Protein AF-A0A7C6Z0J0-F1 (afdb_monomer)

Nearest PDB structures (foldseek):
  4tqv-assembly2_F  TM=8.667E-01  e=2.737E-06  Sphingomonas sp.
  8hpr-assembly1_B  TM=7.307E-01  e=2.504E-03  Mycolicibacterium smegmatis MC2 155
  3puv-assembly1_G  TM=6.819E-01  e=2.157E-03  Escherichia coli K-12

Solvent-accessible surface area (backbone atoms only — not comparable to full-atom values): 11147 Å² total; per-residue (Å²): 132,84,79,58,97,81,66,73,51,71,66,59,49,53,51,52,50,53,52,51,50,53,52,50,47,66,64,45,49,61,58,51,37,54,56,44,54,57,39,30,29,67,69,55,41,73,74,74,44,92,51,91,68,69,92,48,76,30,62,60,63,54,54,51,55,56,69,44,38,67,63,50,48,53,50,51,51,50,49,53,49,44,51,53,53,32,50,54,51,18,53,51,51,29,50,65,58,14,51,55,52,38,39,87,85,38,88,57,26,66,59,55,50,48,53,37,51,46,56,65,77,51,74,80,50,70,67,55,51,49,46,43,36,47,72,70,70,61,48,60,100,47,73,61,54,78,30,63,86,62,30,68,51,51,69,58,23,54,51,52,16,49,47,52,49,74,74,48,63,68,66,61,56,53,50,39,47,74,74,67,46,49,71,69,55,42,39,66,70,47,53,51,66,74,65,112

Radius of gyration: 25.89 Å; Cα contacts (8 Å, |Δi|>4): 128; chains: 1; bounding box: 60×66×61 Å

Secondary structure (DSSP, 8-state):
-PPPTT---HHHHHHHHHHHHHHHHHHHHHHHHHHHHHTB-HHHHHHH---SS-SSB--HHHHHHHHTHHHHHHHHHHHHHHHHHHHHHHHHHHHHHHHHHH-TT-TTHHHHHHHHHHHHH----HHHHHHIIIIIS---SSGGGGTGGGS--HHHHHHHHHHHHHHS-HHHHHHHHHTT--HHHHIIIIITGGG-

Foldseek 3Di:
DDDPPPDDPPVRVVVVVVVVVVVVCVVVVVVLQVVQVCQADPVCCVPVNGDSDHPHGDNVSVVVCVVVVVVVVVVVVLVCCLCVVLVVLLCVVLLVVLQLLLDPPNPCNVVVLVVLVCCLVDDPDDPVLVCCCCPVVVPPPDSCSSRVSPSDHSVSSVVSNVCLNPQPDPVLVVVCVVVVHDPVRCSVVPSVVSRD

pLDDT: mean 92.41, std 7.31, range [48.88, 97.88]

Mean predicted aligned error: 6.54 Å

Structure (mmCIF, N/CA/C/O backbone):
data_AF-A0A7C6Z0J0-F1
#
_entry.id   AF-A0A7C6Z0J0-F1
#
loop_
_atom_site.group_PDB
_atom_site.id
_atom_site.type_symbol
_atom_site.label_atom_id
_atom_site.label_alt_id
_atom_site.label_comp_id
_atom_site.label_asym_id
_atom_site.label_entity_id
_atom_site.label_seq_id
_atom_site.pdbx_PDB_ins_code
_atom_site.Cartn_x
_atom_site.Cartn_y
_atom_site.Cartn_z
_atom_site.occupancy
_atom_site.B_iso_or_equiv
_atom_site.auth_seq_id
_atom_site.auth_comp_id
_atom_site.auth_asym_id
_atom_site.auth_atom_id
_atom_site.pdbx_PDB_model_num
ATOM 1 N N . MET A 1 1 ? -7.186 43.809 -16.304 1.00 49.47 1 MET A N 1
ATOM 2 C CA . MET A 1 1 ? -7.295 42.479 -15.665 1.00 49.47 1 MET A CA 1
ATOM 3 C C . MET A 1 1 ? -6.328 42.452 -14.496 1.00 49.47 1 MET A C 1
ATOM 5 O O . MET A 1 1 ? -5.129 42.532 -14.721 1.00 49.47 1 MET A O 1
ATOM 9 N N . ALA A 1 2 ? -6.841 42.491 -13.266 1.00 48.88 2 ALA A N 1
ATOM 10 C CA . ALA A 1 2 ? -6.011 42.527 -12.066 1.00 48.88 2 ALA A CA 1
ATOM 11 C C . ALA A 1 2 ? -5.315 41.171 -11.881 1.00 48.88 2 ALA A C 1
ATOM 13 O O . ALA A 1 2 ? -5.987 40.148 -11.771 1.00 48.88 2 ALA A O 1
ATOM 14 N N . LYS A 1 3 ? -3.980 41.187 -11.884 1.00 55.69 3 LYS A N 1
ATOM 15 C CA . LYS A 1 3 ? -3.113 40.031 -11.632 1.00 55.69 3 LYS A CA 1
ATOM 16 C C . LYS A 1 3 ? -3.452 39.472 -10.243 1.00 55.69 3 LYS A C 1
ATOM 18 O O . LYS A 1 3 ? -3.338 40.202 -9.256 1.00 55.69 3 LYS A O 1
ATOM 23 N N . LYS A 1 4 ? -3.947 38.233 -10.148 1.00 64.12 4 LYS A N 1
ATOM 24 C CA . LYS A 1 4 ? -4.324 37.606 -8.866 1.00 64.12 4 LYS A CA 1
ATOM 25 C C . LYS A 1 4 ? -3.077 37.520 -7.974 1.00 64.12 4 LYS A C 1
ATOM 27 O O . LYS A 1 4 ? -1.993 37.206 -8.453 1.00 64.12 4 LY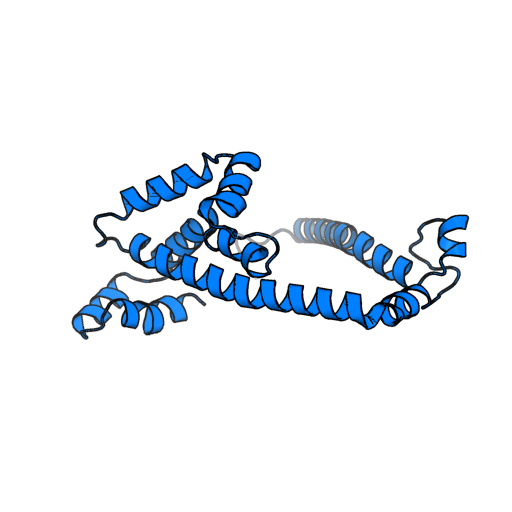S A O 1
ATOM 32 N N . HIS A 1 5 ? -3.231 37.766 -6.673 1.00 59.03 5 HIS A N 1
ATOM 33 C CA . HIS A 1 5 ? -2.135 37.917 -5.695 1.00 59.03 5 HIS A CA 1
ATOM 34 C C . HIS A 1 5 ? -1.151 36.720 -5.610 1.00 59.03 5 HIS A C 1
ATOM 36 O O . HIS A 1 5 ? -0.047 36.885 -5.109 1.00 59.03 5 HIS A O 1
ATOM 42 N N . ASN A 1 6 ? -1.514 35.552 -6.162 1.00 68.12 6 ASN A N 1
ATOM 43 C CA . ASN A 1 6 ? -0.699 34.327 -6.202 1.00 68.12 6 ASN A CA 1
ATOM 44 C C . ASN A 1 6 ? -0.317 33.878 -7.629 1.00 68.12 6 ASN A C 1
ATOM 46 O O . ASN A 1 6 ? -0.020 32.704 -7.852 1.00 68.12 6 ASN A O 1
ATOM 50 N N . GLU A 1 7 ? -0.369 34.762 -8.627 1.00 73.25 7 GLU A N 1
ATOM 51 C CA . GLU A 1 7 ? 0.037 34.406 -9.989 1.00 73.25 7 GLU A CA 1
ATOM 52 C C . GLU A 1 7 ? 1.561 34.298 -10.094 1.00 73.25 7 GLU A C 1
ATOM 54 O O . GLU A 1 7 ? 2.294 35.287 -10.018 1.00 73.25 7 GLU A O 1
ATOM 59 N N . ILE A 1 8 ? 2.032 33.066 -10.296 1.00 75.50 8 ILE A N 1
ATOM 60 C CA . ILE A 1 8 ? 3.422 32.764 -10.630 1.00 75.50 8 ILE A CA 1
ATOM 61 C C . ILE A 1 8 ? 3.788 33.560 -11.889 1.00 75.50 8 ILE A C 1
ATOM 63 O O . ILE A 1 8 ? 3.075 33.510 -12.892 1.00 75.50 8 ILE A O 1
ATOM 67 N N . SER A 1 9 ? 4.899 34.302 -11.843 1.00 88.06 9 SER A N 1
ATOM 68 C CA . SER A 1 9 ? 5.391 35.046 -13.006 1.00 88.06 9 SER A CA 1
ATOM 69 C C . SER A 1 9 ? 5.547 34.114 -14.211 1.00 88.06 9 SER A C 1
ATOM 71 O O . SER A 1 9 ? 6.018 32.987 -14.055 1.00 88.06 9 SER A O 1
ATOM 73 N N . ASN A 1 10 ? 5.203 34.583 -15.416 1.00 85.88 10 ASN A N 1
ATOM 74 C CA . ASN A 1 10 ? 5.302 33.785 -16.645 1.00 85.88 10 ASN A CA 1
ATOM 75 C C . ASN A 1 10 ? 6.694 33.150 -16.803 1.00 85.88 10 ASN A C 1
ATOM 77 O O . ASN A 1 10 ? 6.797 31.985 -17.171 1.00 85.88 10 ASN A O 1
ATOM 81 N N . THR A 1 11 ? 7.756 33.872 -16.434 1.00 87.88 11 THR A N 1
ATOM 82 C CA . THR A 1 11 ? 9.136 33.363 -16.441 1.00 87.88 11 THR A CA 1
ATOM 83 C C . THR A 1 11 ? 9.329 32.191 -15.480 1.00 87.88 11 THR A C 1
ATOM 85 O O . THR A 1 11 ? 9.884 31.163 -15.856 1.00 87.88 11 THR A O 1
ATOM 88 N N . THR A 1 12 ? 8.839 32.313 -14.245 1.00 90.88 12 THR A N 1
ATOM 89 C CA . THR A 1 12 ? 8.916 31.244 -13.241 1.00 90.88 12 THR A CA 1
ATOM 90 C C . THR A 1 12 ? 8.111 30.023 -13.681 1.00 90.88 12 THR A C 1
ATOM 92 O O . THR A 1 12 ? 8.568 28.900 -13.508 1.00 90.88 12 THR A O 1
ATOM 95 N N . ASN A 1 13 ? 6.952 30.228 -14.308 1.00 93.38 13 ASN A N 1
ATOM 96 C CA . ASN A 1 13 ? 6.125 29.143 -14.829 1.00 93.38 13 ASN A CA 1
ATOM 97 C C . ASN A 1 13 ? 6.843 28.381 -15.960 1.00 93.38 13 ASN A C 1
ATOM 99 O O . ASN A 1 13 ? 6.903 27.157 -15.941 1.00 93.38 13 ASN A O 1
ATOM 103 N N . VAL A 1 14 ? 7.488 29.092 -16.894 1.00 94.81 14 VAL A N 1
ATOM 104 C CA . VAL A 1 14 ? 8.315 28.471 -17.947 1.00 94.81 14 VAL A CA 1
ATOM 105 C C . VAL A 1 14 ? 9.462 27.652 -17.349 1.00 94.81 14 VAL A C 1
ATOM 107 O O . VAL A 1 14 ? 9.667 26.513 -17.761 1.00 94.81 14 VAL A O 1
ATOM 110 N N . ILE A 1 15 ? 10.166 28.183 -16.345 1.00 95.75 15 ILE A N 1
ATOM 111 C CA . ILE A 1 15 ? 11.256 27.461 -15.668 1.00 95.75 15 ILE A CA 1
ATOM 112 C C . ILE A 1 15 ? 10.735 26.183 -14.997 1.00 95.75 15 ILE A C 1
ATOM 114 O O . ILE A 1 15 ? 11.316 25.116 -15.187 1.00 95.75 15 ILE A O 1
ATOM 118 N N . LEU A 1 16 ? 9.626 26.266 -14.256 1.00 96.00 16 LEU A N 1
ATOM 119 C CA . LEU A 1 16 ? 9.013 25.102 -13.609 1.00 96.00 16 LEU A CA 1
ATOM 120 C C . LEU A 1 16 ? 8.587 24.042 -14.629 1.00 96.00 16 LEU A C 1
ATOM 122 O O . LEU A 1 16 ? 8.845 22.859 -14.422 1.00 96.00 16 LEU A O 1
ATOM 126 N N . ASN A 1 17 ? 8.007 24.455 -15.758 1.00 96.00 17 ASN A N 1
ATOM 127 C CA . ASN A 1 17 ? 7.623 23.530 -16.821 1.00 96.00 17 ASN A CA 1
ATOM 128 C C . ASN A 1 17 ? 8.838 22.830 -17.439 1.00 96.00 17 ASN A C 1
ATOM 130 O O . ASN A 1 17 ? 8.789 21.621 -17.640 1.00 96.00 17 ASN A O 1
ATOM 134 N N . ILE A 1 18 ? 9.942 23.543 -17.688 1.00 97.44 18 ILE A N 1
ATOM 135 C CA . ILE A 1 18 ? 11.185 22.926 -18.184 1.00 97.44 18 ILE A CA 1
ATOM 136 C C . ILE A 1 18 ? 11.696 21.882 -17.184 1.00 97.44 18 ILE A C 1
ATOM 138 O O . ILE A 1 18 ? 12.007 20.760 -17.579 1.00 97.44 18 ILE A O 1
ATOM 142 N N . ILE A 1 19 ? 11.716 22.212 -15.888 1.00 97.69 19 ILE A N 1
ATOM 143 C CA . ILE A 1 19 ? 12.135 21.280 -14.831 1.00 97.69 19 ILE A CA 1
ATOM 144 C C . ILE A 1 19 ? 11.243 20.031 -14.819 1.00 97.69 19 ILE A C 1
ATOM 146 O O . ILE A 1 19 ? 11.756 18.912 -14.792 1.00 97.69 19 ILE A O 1
ATOM 150 N N . PHE A 1 20 ? 9.919 20.194 -14.887 1.00 97.69 20 PHE A N 1
ATOM 151 C CA . PHE A 1 20 ? 8.988 19.065 -14.911 1.00 97.69 20 PHE A CA 1
ATOM 152 C C . PHE A 1 20 ? 9.097 18.223 -16.182 1.00 97.69 20 PHE A C 1
ATOM 154 O O . PHE A 1 20 ? 8.986 17.000 -16.102 1.00 97.69 20 PHE A O 1
ATOM 161 N N . ILE A 1 21 ? 9.371 18.834 -17.336 1.00 97.81 21 ILE A N 1
ATOM 162 C CA . ILE A 1 21 ? 9.635 18.109 -18.584 1.00 97.81 21 ILE A CA 1
ATOM 163 C C . ILE A 1 21 ? 10.906 17.268 -18.442 1.00 97.81 21 ILE A C 1
ATOM 165 O O . ILE A 1 21 ? 10.872 16.069 -18.712 1.00 97.81 21 ILE A O 1
ATOM 169 N N . CYS A 1 22 ? 12.007 17.851 -17.958 1.00 97.88 22 CYS A N 1
ATOM 170 C CA . CYS A 1 22 ? 13.251 17.115 -17.727 1.00 97.88 22 CYS A CA 1
ATOM 171 C C . CYS A 1 22 ? 13.056 15.955 -16.739 1.00 97.88 22 CYS A C 1
ATOM 173 O O . CYS A 1 22 ? 13.529 14.849 -16.994 1.00 97.88 22 CYS A O 1
ATOM 175 N N . TYR A 1 23 ? 12.320 16.181 -15.648 1.00 97.62 23 TYR A N 1
ATOM 176 C CA . TYR A 1 23 ? 12.002 15.140 -14.667 1.00 97.62 23 TYR A CA 1
ATOM 177 C C . TYR A 1 23 ? 11.157 14.014 -15.277 1.00 97.62 23 TYR A C 1
ATOM 179 O O . TYR A 1 23 ? 11.458 12.837 -15.101 1.00 97.62 23 TYR A O 1
ATOM 187 N N . THR A 1 24 ? 10.146 14.372 -16.069 1.00 97.69 24 THR A N 1
ATOM 188 C CA . THR A 1 24 ? 9.295 13.407 -16.776 1.00 97.69 24 THR A CA 1
ATOM 189 C C . THR A 1 24 ? 10.116 12.545 -17.732 1.00 97.69 24 THR A C 1
ATOM 191 O O . THR A 1 24 ? 9.974 11.323 -17.732 1.00 97.69 24 THR A O 1
ATOM 194 N N . ILE A 1 25 ? 11.023 13.154 -18.502 1.00 97.44 25 ILE A N 1
ATOM 195 C CA . ILE A 1 25 ? 11.931 12.426 -19.398 1.00 97.44 25 ILE A CA 1
ATOM 196 C C . ILE A 1 25 ? 12.828 11.477 -18.596 1.00 97.44 25 ILE A C 1
ATOM 198 O O . ILE A 1 25 ? 12.953 10.315 -18.971 1.00 97.44 25 ILE A O 1
ATOM 202 N N . ALA A 1 26 ? 13.396 11.926 -17.473 1.00 97.00 26 ALA A N 1
ATOM 203 C CA . ALA A 1 26 ? 14.241 11.088 -16.623 1.00 97.00 26 ALA A CA 1
ATOM 204 C C . ALA A 1 26 ? 13.497 9.861 -16.059 1.00 97.00 26 ALA A C 1
ATOM 206 O O . ALA A 1 26 ? 14.093 8.793 -15.931 1.00 97.00 26 ALA A O 1
ATOM 207 N N . CYS A 1 27 ? 12.197 9.982 -15.768 1.00 96.44 27 CYS A N 1
ATOM 208 C CA . CYS A 1 27 ? 11.365 8.863 -15.318 1.00 96.44 27 CYS A CA 1
ATOM 209 C C . CYS A 1 27 ? 10.945 7.921 -16.458 1.00 96.44 27 CYS A C 1
ATOM 211 O O . CYS A 1 27 ? 10.924 6.705 -16.273 1.00 96.44 27 CYS A O 1
ATOM 213 N N . ILE A 1 28 ? 10.596 8.458 -17.632 1.00 97.25 28 ILE A N 1
ATOM 214 C CA . ILE A 1 28 ? 10.075 7.665 -18.758 1.00 97.25 28 ILE A CA 1
ATOM 215 C C . ILE A 1 28 ? 11.198 6.974 -19.537 1.00 97.25 28 ILE A C 1
ATOM 217 O O . ILE A 1 28 ? 11.018 5.842 -19.984 1.00 97.25 28 ILE A O 1
ATOM 221 N N . ALA A 1 29 ? 12.361 7.613 -19.683 1.00 96.25 29 ALA A N 1
ATOM 222 C CA . ALA A 1 29 ? 13.492 7.082 -20.441 1.00 96.25 29 ALA A CA 1
ATOM 223 C C . ALA A 1 29 ? 13.884 5.637 -20.056 1.00 96.25 29 ALA A C 1
ATOM 225 O O . ALA A 1 29 ? 13.951 4.805 -20.959 1.00 96.25 29 ALA A O 1
ATOM 226 N N . PRO A 1 30 ? 14.085 5.265 -18.773 1.00 95.75 30 PRO A N 1
ATOM 227 C CA . PRO A 1 30 ? 14.433 3.885 -18.424 1.00 95.75 30 PRO A CA 1
ATOM 228 C C . PRO A 1 30 ? 13.316 2.877 -18.741 1.00 95.75 30 PRO A C 1
ATOM 230 O O . PRO A 1 30 ? 13.612 1.757 -19.150 1.00 95.75 30 PRO A O 1
ATOM 233 N N . LEU A 1 31 ? 12.040 3.262 -18.610 1.00 96.31 31 LEU A N 1
ATOM 234 C CA . LEU A 1 31 ? 10.907 2.395 -18.964 1.00 96.31 31 LEU A CA 1
ATOM 235 C C . LEU A 1 31 ? 10.853 2.140 -20.471 1.00 96.31 31 LEU A C 1
ATOM 237 O O . LEU A 1 31 ? 10.654 1.009 -20.914 1.00 96.31 31 LEU A O 1
ATOM 241 N N . LEU A 1 32 ? 11.073 3.194 -21.256 1.00 96.06 32 LEU A N 1
ATOM 242 C CA . LEU A 1 32 ? 11.134 3.109 -22.707 1.00 96.06 32 LEU A CA 1
ATOM 243 C C . LEU A 1 32 ? 12.333 2.265 -23.155 1.00 96.06 32 LEU A C 1
ATOM 245 O O . LEU A 1 32 ? 12.187 1.434 -24.046 1.00 96.06 32 LEU A O 1
ATOM 249 N N . LEU A 1 33 ? 13.488 2.400 -22.497 1.00 95.38 33 LEU A N 1
ATOM 250 C CA . LEU A 1 33 ? 14.662 1.576 -22.779 1.00 95.38 33 LEU A CA 1
ATOM 251 C C . LEU A 1 33 ? 14.389 0.086 -22.522 1.00 95.38 33 LEU A C 1
ATOM 253 O O . LEU A 1 33 ? 14.688 -0.738 -23.378 1.00 95.38 33 LEU A O 1
ATOM 257 N N . VAL A 1 34 ? 13.769 -0.268 -21.390 1.00 95.00 34 VAL A N 1
ATOM 258 C CA . VAL A 1 34 ? 13.396 -1.664 -21.079 1.00 95.00 34 VAL A CA 1
ATOM 259 C C . VAL A 1 34 ? 12.439 -2.224 -22.132 1.00 95.00 34 VAL A C 1
ATOM 261 O O . VAL A 1 34 ? 12.601 -3.362 -22.577 1.00 95.00 34 VAL A O 1
ATOM 264 N N . PHE A 1 35 ? 11.470 -1.421 -22.576 1.00 95.06 35 PHE A N 1
ATOM 265 C CA . PHE A 1 35 ? 10.569 -1.812 -23.655 1.00 95.06 35 PHE A CA 1
ATOM 266 C C . PHE A 1 35 ? 11.328 -2.078 -24.962 1.00 95.06 35 PHE A C 1
ATOM 268 O O . PHE A 1 35 ? 11.112 -3.112 -25.591 1.00 95.06 35 PHE A O 1
ATOM 275 N N . ILE A 1 36 ? 12.260 -1.206 -25.349 1.00 94.69 36 ILE A N 1
ATOM 276 C CA . ILE A 1 36 ? 13.059 -1.382 -26.569 1.00 94.69 36 ILE A CA 1
ATOM 277 C C . ILE A 1 36 ? 13.953 -2.618 -26.479 1.00 94.69 36 ILE A C 1
ATOM 279 O O . ILE A 1 36 ? 13.986 -3.418 -27.413 1.00 94.69 36 ILE A O 1
ATOM 283 N N . ILE A 1 37 ? 14.606 -2.838 -25.337 1.00 93.81 37 ILE A N 1
ATOM 284 C CA . ILE A 1 37 ? 15.404 -4.044 -25.084 1.00 93.81 37 ILE A CA 1
ATOM 285 C C . ILE A 1 37 ? 14.550 -5.304 -25.281 1.00 93.81 37 ILE A C 1
ATOM 287 O O . ILE A 1 37 ? 15.000 -6.249 -25.919 1.00 93.81 37 ILE A O 1
ATOM 291 N N . SER A 1 38 ? 13.293 -5.302 -24.820 1.00 93.81 38 SER A N 1
ATOM 292 C CA . SER A 1 38 ? 12.400 -6.464 -24.949 1.00 93.81 38 SER A CA 1
ATOM 293 C C . SER A 1 38 ? 12.071 -6.860 -26.399 1.00 93.81 38 SER A C 1
ATOM 295 O O . SER A 1 38 ? 11.715 -8.012 -26.642 1.00 93.81 38 SER A O 1
ATOM 297 N N . ILE A 1 39 ? 12.180 -5.924 -27.353 1.00 94.56 39 ILE A N 1
ATOM 298 C CA . ILE A 1 39 ? 11.905 -6.136 -28.786 1.00 94.56 39 ILE A CA 1
ATOM 299 C C . ILE A 1 39 ? 13.178 -6.162 -29.644 1.00 94.56 39 ILE A C 1
ATOM 301 O O . ILE A 1 39 ? 13.077 -6.187 -30.871 1.00 94.56 39 ILE A O 1
ATOM 305 N N . THR A 1 40 ? 14.364 -6.107 -29.035 1.00 94.25 40 THR A N 1
ATOM 306 C CA . THR A 1 40 ? 15.656 -6.105 -29.739 1.00 94.25 40 THR A CA 1
ATOM 307 C C . THR A 1 40 ? 16.220 -7.525 -29.817 1.00 94.25 40 THR A C 1
ATOM 309 O O . THR A 1 40 ? 15.994 -8.350 -28.934 1.00 94.25 40 THR A O 1
ATOM 312 N N . ASP A 1 41 ? 16.935 -7.842 -30.896 1.00 93.75 41 ASP A N 1
ATOM 313 C CA . ASP A 1 41 ? 17.599 -9.135 -31.072 1.00 93.75 41 ASP A CA 1
ATOM 314 C C . ASP A 1 41 ? 18.731 -9.339 -30.044 1.00 93.75 41 ASP A C 1
ATOM 316 O O . ASP A 1 41 ? 19.603 -8.485 -29.878 1.00 93.75 41 ASP A O 1
ATOM 320 N N . GLU A 1 42 ? 18.727 -10.485 -29.357 1.00 91.31 42 GLU A N 1
ATOM 321 C CA . GLU A 1 42 ? 19.659 -10.794 -28.263 1.00 91.31 42 GLU A CA 1
ATOM 322 C C . GLU A 1 42 ? 21.133 -10.717 -28.690 1.00 91.31 42 GLU A C 1
ATOM 324 O O . GLU A 1 42 ? 21.968 -10.213 -27.941 1.00 91.31 42 GLU A O 1
ATOM 329 N N . GLN A 1 43 ? 21.468 -11.148 -29.911 1.00 91.50 43 GLN A N 1
ATOM 330 C CA . GLN A 1 43 ? 22.853 -11.095 -30.383 1.00 91.50 43 GLN A CA 1
ATOM 331 C C . GLN A 1 43 ? 23.309 -9.649 -30.589 1.00 91.50 43 GLN A C 1
ATOM 333 O O . GLN A 1 43 ? 24.440 -9.312 -30.243 1.00 91.50 43 GLN A O 1
ATOM 338 N N . THR A 1 44 ? 22.420 -8.782 -31.087 1.00 89.62 44 THR A N 1
ATOM 339 C CA . THR A 1 44 ? 22.719 -7.347 -31.230 1.00 89.62 44 THR A CA 1
ATOM 340 C C . THR A 1 44 ? 22.873 -6.651 -29.880 1.00 89.62 44 THR A C 1
ATOM 342 O O . THR A 1 44 ? 23.779 -5.841 -29.714 1.00 89.62 44 THR A O 1
ATOM 345 N N . LEU A 1 45 ? 22.072 -7.035 -28.882 1.00 91.25 45 LEU A N 1
ATOM 346 C CA . LEU A 1 45 ? 22.191 -6.556 -27.501 1.00 91.25 45 LEU A CA 1
ATOM 347 C C . LEU A 1 45 ? 23.542 -6.917 -26.871 1.00 91.25 45 LEU A C 1
ATOM 349 O O . LEU A 1 45 ? 24.154 -6.079 -26.212 1.00 91.25 45 LEU A O 1
ATOM 353 N N . ILE A 1 46 ? 24.019 -8.147 -27.081 1.00 91.88 46 ILE A N 1
ATOM 354 C CA . ILE A 1 46 ? 25.304 -8.615 -26.539 1.00 91.88 46 ILE A CA 1
ATOM 355 C C . ILE A 1 46 ? 26.486 -7.910 -27.214 1.00 91.88 46 ILE A C 1
ATOM 357 O O . ILE A 1 46 ? 27.470 -7.595 -26.548 1.00 91.88 46 ILE A O 1
ATOM 361 N N . GLN A 1 47 ? 26.408 -7.675 -28.526 1.00 92.44 47 GLN A N 1
ATOM 362 C CA . GLN A 1 47 ? 27.510 -7.095 -29.301 1.00 92.44 47 GLN A CA 1
ATOM 363 C C . GLN A 1 47 ? 27.599 -5.571 -29.160 1.00 92.44 47 GLN A C 1
ATOM 365 O O . GLN A 1 47 ? 28.690 -5.043 -28.951 1.00 92.44 47 GLN A O 1
ATOM 370 N N . ASN A 1 48 ? 26.463 -4.875 -29.254 1.00 89.62 48 ASN A N 1
ATOM 371 C CA . ASN A 1 48 ? 26.411 -3.414 -29.384 1.00 89.62 48 ASN A CA 1
ATOM 372 C C . ASN A 1 48 ? 25.900 -2.717 -28.110 1.00 89.62 48 ASN A C 1
ATOM 374 O O . ASN A 1 48 ? 25.992 -1.496 -27.988 1.00 89.62 48 ASN A O 1
ATOM 378 N N . GLY A 1 49 ? 25.409 -3.484 -27.131 1.00 89.06 49 GLY A N 1
ATOM 379 C CA . GLY A 1 49 ? 24.897 -2.972 -25.863 1.00 89.06 49 GLY A CA 1
ATOM 380 C C . GLY A 1 49 ? 23.463 -2.437 -25.940 1.00 89.06 49 GLY A C 1
ATOM 381 O O . GLY A 1 49 ? 22.731 -2.642 -26.909 1.00 89.06 49 GLY A O 1
ATOM 382 N N . TYR A 1 50 ? 23.035 -1.760 -24.870 1.00 90.38 50 TYR A N 1
ATOM 383 C CA . TYR A 1 50 ? 21.695 -1.178 -24.772 1.00 90.38 50 TYR A CA 1
ATOM 384 C C . TYR A 1 50 ? 21.618 0.164 -25.498 1.00 90.38 50 TYR A C 1
ATOM 386 O O . TYR A 1 50 ? 22.406 1.071 -25.235 1.00 90.38 50 TYR A O 1
ATOM 394 N N . SER A 1 51 ? 20.613 0.315 -26.357 1.00 90.56 51 SER A N 1
ATOM 395 C CA . SER A 1 51 ? 20.362 1.539 -27.115 1.00 90.56 51 SER A CA 1
ATOM 396 C C . SER A 1 51 ? 18.871 1.867 -27.139 1.00 90.56 51 SER A C 1
ATOM 398 O O . SER A 1 51 ? 18.020 0.980 -27.087 1.00 90.56 51 SER A O 1
ATOM 400 N N . PHE A 1 52 ? 18.557 3.158 -27.254 1.00 91.12 52 PHE A N 1
ATOM 401 C CA . PHE A 1 52 ? 17.198 3.648 -27.506 1.00 91.12 52 PHE A CA 1
ATOM 402 C C . PHE A 1 52 ? 16.736 3.425 -28.948 1.00 91.12 52 PHE A C 1
ATOM 404 O O . PHE A 1 52 ? 15.567 3.630 -29.249 1.00 91.12 52 PHE A O 1
ATOM 411 N N . PHE A 1 53 ? 17.632 3.032 -29.848 1.00 90.62 53 PHE A N 1
ATOM 412 C CA . PHE A 1 53 ? 17.295 2.742 -31.235 1.00 90.62 53 PHE A CA 1
ATOM 413 C C . PHE A 1 53 ? 17.746 1.314 -31.546 1.00 90.62 53 PHE A C 1
ATOM 415 O O . PHE A 1 53 ? 18.953 1.068 -31.593 1.00 90.62 53 PHE A O 1
ATOM 422 N N . PRO A 1 54 ? 16.807 0.363 -31.705 1.00 85.25 54 PRO A N 1
ATOM 423 C CA . PRO A 1 54 ? 17.153 -1.026 -31.955 1.00 85.25 54 PRO A CA 1
ATOM 424 C C . PRO A 1 54 ? 17.670 -1.185 -33.387 1.00 85.25 54 PRO A C 1
ATOM 426 O O . PRO A 1 54 ? 16.977 -0.838 -34.341 1.00 85.25 54 PRO A O 1
ATOM 429 N N . GLU A 1 55 ? 18.870 -1.740 -33.549 1.00 87.19 55 GLU A N 1
ATOM 430 C CA . GLU A 1 55 ? 19.438 -2.024 -34.875 1.00 87.19 55 GLU A CA 1
ATOM 431 C C . GLU A 1 55 ? 18.705 -3.172 -35.576 1.00 87.19 55 GLU A C 1
ATOM 433 O O . GLU A 1 55 ? 18.468 -3.136 -36.783 1.00 87.19 55 GLU A O 1
ATOM 438 N N . LYS A 1 56 ? 18.312 -4.189 -34.802 1.00 91.25 56 LYS A N 1
ATOM 439 C CA . LYS A 1 56 ? 17.542 -5.335 -35.278 1.00 91.25 56 LYS A CA 1
ATOM 440 C C . LYS A 1 56 ? 16.455 -5.682 -34.275 1.00 91.25 56 LYS A C 1
ATOM 442 O O . LYS A 1 56 ? 16.728 -5.928 -33.101 1.00 91.25 56 LYS A O 1
ATOM 447 N N . THR A 1 57 ? 15.217 -5.733 -34.751 1.00 92.50 57 THR A N 1
ATOM 448 C CA . THR A 1 57 ? 14.066 -6.103 -33.927 1.00 92.50 57 THR A CA 1
ATOM 449 C C . THR A 1 57 ? 13.835 -7.614 -33.952 1.00 92.50 57 THR A C 1
ATOM 451 O O . THR A 1 57 ? 14.033 -8.282 -34.969 1.00 92.50 57 THR A O 1
ATOM 454 N N . SER A 1 58 ? 13.425 -8.174 -32.816 1.00 93.00 58 SER A N 1
ATOM 455 C CA . SER A 1 58 ? 13.105 -9.589 -32.656 1.00 93.00 58 SER A CA 1
ATOM 456 C C . SER A 1 58 ? 12.041 -9.787 -31.580 1.00 93.00 58 SER A C 1
ATOM 458 O O . SER A 1 58 ? 12.098 -9.199 -30.507 1.00 93.00 58 SER A O 1
ATOM 460 N N . LEU A 1 59 ? 11.078 -10.670 -31.852 1.00 93.44 59 LEU A N 1
ATOM 461 C CA . LEU A 1 59 ? 10.065 -11.105 -30.879 1.00 93.44 59 LEU A CA 1
ATOM 462 C C . LEU A 1 59 ? 10.415 -12.460 -30.242 1.00 93.44 59 LEU A C 1
ATOM 464 O O . LEU A 1 59 ? 9.546 -13.121 -29.670 1.00 93.44 59 LEU A O 1
ATOM 468 N N . ALA A 1 60 ? 11.669 -12.906 -30.362 1.00 91.75 60 ALA A N 1
ATOM 469 C CA . ALA A 1 60 ? 12.120 -14.190 -29.829 1.00 91.75 60 ALA A CA 1
ATOM 470 C C . ALA A 1 60 ? 11.918 -14.291 -28.308 1.00 91.75 60 ALA A C 1
ATOM 472 O O . ALA A 1 60 ? 11.391 -15.299 -27.845 1.00 91.75 60 ALA A O 1
ATOM 473 N N . ALA A 1 61 ? 12.224 -13.226 -27.557 1.00 89.88 61 ALA A N 1
ATOM 474 C CA . ALA A 1 61 ? 12.021 -13.171 -26.108 1.00 89.88 61 ALA A CA 1
ATOM 475 C C . ALA A 1 61 ? 10.550 -13.399 -25.713 1.00 89.88 61 ALA A C 1
ATOM 477 O O . ALA A 1 61 ? 10.256 -14.179 -24.810 1.00 89.88 61 ALA A O 1
ATOM 478 N N . TYR A 1 62 ? 9.610 -12.791 -26.444 1.00 91.75 62 TYR A N 1
ATOM 479 C CA . TYR A 1 62 ? 8.179 -13.005 -26.229 1.00 91.75 62 TYR A CA 1
ATOM 480 C C . TYR A 1 62 ? 7.758 -14.432 -26.578 1.00 91.75 62 TYR A C 1
ATOM 482 O O . TYR A 1 62 ? 7.056 -15.068 -25.798 1.00 91.75 62 TYR A O 1
ATOM 490 N N . ARG A 1 63 ? 8.204 -14.973 -27.722 1.00 91.56 63 ARG A N 1
ATOM 491 C CA . ARG A 1 63 ? 7.912 -16.368 -28.101 1.00 91.56 63 ARG A CA 1
ATOM 492 C C . ARG A 1 63 ? 8.429 -17.355 -27.057 1.00 91.56 63 ARG A C 1
ATOM 494 O O . ARG A 1 63 ? 7.707 -18.286 -26.725 1.00 91.56 63 ARG A O 1
ATOM 501 N N . PHE A 1 64 ? 9.623 -17.118 -26.518 1.00 89.31 64 PHE A N 1
ATOM 502 C CA . PHE A 1 64 ? 10.209 -17.910 -25.439 1.00 89.31 64 PHE A CA 1
ATOM 503 C C . PHE A 1 64 ? 9.398 -17.803 -24.136 1.00 89.31 64 PHE A C 1
ATOM 505 O O . PHE A 1 64 ? 9.040 -18.812 -23.529 1.00 89.31 64 PHE A O 1
ATOM 512 N N . ALA A 1 65 ? 9.007 -16.589 -23.738 1.00 88.69 65 ALA A N 1
ATOM 513 C CA . ALA A 1 65 ? 8.151 -16.387 -22.569 1.00 88.69 65 ALA A CA 1
ATOM 514 C C . ALA A 1 65 ? 6.788 -17.091 -22.718 1.00 88.69 65 ALA A C 1
ATOM 516 O O . ALA A 1 65 ? 6.274 -17.676 -21.764 1.00 88.69 65 ALA A O 1
ATOM 517 N N . PHE A 1 66 ? 6.212 -17.083 -23.925 1.00 88.50 66 PHE A N 1
ATOM 518 C CA . PHE A 1 66 ? 4.968 -17.790 -24.222 1.00 88.50 66 PHE A CA 1
ATOM 519 C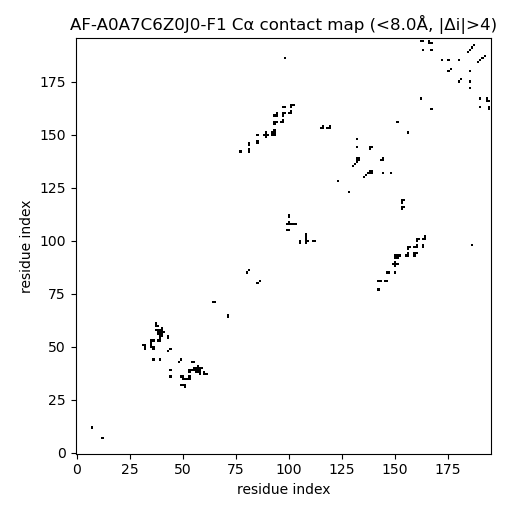 C . PHE A 1 66 ? 5.151 -19.301 -24.427 1.00 88.50 66 PHE A C 1
ATOM 521 O O . PHE A 1 66 ? 4.181 -20.030 -24.233 1.00 88.50 66 PHE A O 1
ATOM 528 N N . SER A 1 67 ? 6.338 -19.816 -24.768 1.00 89.25 67 SER A N 1
ATOM 529 C CA . SER A 1 67 ? 6.571 -21.270 -24.772 1.00 89.25 67 SER A CA 1
ATOM 530 C C . SER A 1 67 ? 6.571 -21.842 -23.354 1.00 89.25 67 SER A C 1
ATOM 532 O O . SER A 1 67 ? 5.991 -22.902 -23.129 1.00 89.25 67 SER A O 1
ATOM 534 N N . GLU A 1 68 ? 7.056 -21.079 -22.371 1.00 84.12 68 GLU A N 1
ATOM 535 C CA . GLU A 1 68 ? 6.951 -21.379 -20.932 1.00 84.12 68 GLU A CA 1
ATOM 536 C C . GLU A 1 68 ? 5.555 -21.049 -20.352 1.00 84.12 68 GLU A C 1
ATOM 538 O O . GLU A 1 68 ? 5.400 -20.688 -19.179 1.00 84.12 68 GLU A O 1
ATOM 543 N N . SER A 1 69 ? 4.498 -21.164 -21.175 1.00 79.69 69 SER A N 1
ATOM 544 C CA . SER A 1 69 ? 3.167 -20.631 -20.850 1.00 79.69 69 SER A CA 1
ATOM 545 C C . SER A 1 69 ? 2.600 -21.142 -19.530 1.00 79.69 69 SER A C 1
ATOM 547 O O . SER A 1 69 ? 1.862 -20.409 -18.885 1.00 79.69 69 SER A O 1
ATOM 549 N N . ASN A 1 70 ? 2.917 -22.368 -19.107 1.00 88.62 70 ASN A N 1
ATOM 550 C CA . ASN A 1 70 ? 2.378 -22.925 -17.867 1.00 88.62 70 ASN A CA 1
ATOM 551 C C . ASN A 1 70 ? 2.961 -22.239 -16.627 1.00 88.62 70 ASN A C 1
ATOM 553 O O . ASN A 1 70 ? 2.200 -21.858 -15.739 1.00 88.62 70 ASN A O 1
ATOM 557 N N . VAL A 1 71 ? 4.278 -22.022 -16.586 1.00 89.88 71 VAL A N 1
ATOM 558 C CA . VAL A 1 71 ? 4.934 -21.316 -15.474 1.00 89.88 71 VAL A CA 1
ATOM 559 C C . VAL A 1 71 ? 4.440 -19.874 -15.419 1.00 89.88 71 VAL A C 1
ATOM 561 O O . VAL A 1 71 ? 4.037 -19.398 -14.357 1.00 89.88 71 VAL A O 1
ATOM 564 N N . LEU A 1 72 ? 4.382 -19.207 -16.576 1.00 90.75 72 LEU A N 1
ATOM 565 C CA . LEU A 1 72 ? 3.932 -17.822 -16.677 1.00 90.75 72 LEU A CA 1
ATOM 566 C C . LEU A 1 72 ? 2.462 -17.663 -16.258 1.00 90.75 72 LEU A C 1
ATOM 568 O O . LEU A 1 72 ? 2.134 -16.773 -15.475 1.00 90.75 72 LEU A O 1
ATOM 572 N N . LYS A 1 73 ? 1.575 -18.556 -16.717 1.00 91.50 73 LYS A N 1
ATOM 573 C CA . LYS A 1 73 ? 0.154 -18.564 -16.332 1.00 91.50 73 LYS A CA 1
ATOM 574 C C . LYS A 1 73 ? -0.017 -18.740 -14.827 1.00 91.50 73 LYS A C 1
ATOM 576 O O . LYS A 1 73 ? -0.748 -17.968 -14.216 1.00 91.50 73 LYS A O 1
ATO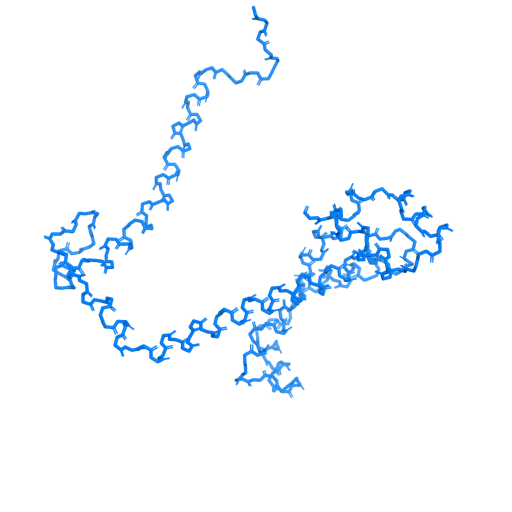M 581 N N . VAL A 1 74 ? 0.650 -19.727 -14.224 1.00 93.69 74 VAL A N 1
ATOM 582 C CA . VAL A 1 74 ? 0.546 -19.979 -12.777 1.00 93.69 74 VAL A CA 1
ATOM 583 C C . VAL A 1 74 ? 1.088 -18.793 -11.980 1.00 93.69 74 VAL A C 1
ATOM 585 O O . VAL A 1 74 ? 0.444 -18.364 -11.025 1.00 93.69 74 VAL A O 1
ATOM 588 N N . ALA A 1 75 ? 2.220 -18.217 -12.392 1.00 93.31 75 ALA A N 1
ATOM 589 C CA . ALA A 1 75 ? 2.786 -17.038 -11.747 1.00 93.31 75 ALA A CA 1
ATOM 590 C C . ALA A 1 75 ? 1.815 -15.846 -11.785 1.00 93.31 75 ALA A C 1
ATOM 592 O O . ALA A 1 75 ? 1.505 -15.291 -10.734 1.00 93.31 75 ALA A O 1
ATOM 593 N N . TYR A 1 76 ? 1.263 -15.507 -12.956 1.00 95.06 76 TYR A N 1
ATOM 594 C CA . TYR A 1 76 ? 0.300 -14.408 -13.076 1.00 95.06 76 TYR A CA 1
ATOM 595 C C . TYR A 1 76 ? -0.995 -14.661 -12.308 1.00 95.06 76 TYR A C 1
ATOM 597 O O . TYR A 1 76 ? -1.487 -13.747 -11.650 1.00 95.06 76 TYR A O 1
ATOM 605 N N . LEU A 1 77 ? -1.543 -15.880 -12.349 1.00 95.69 77 LEU A N 1
ATOM 606 C CA . LEU A 1 77 ? -2.738 -16.224 -11.575 1.00 95.69 77 LEU A CA 1
ATOM 607 C C . LEU A 1 77 ? -2.488 -16.068 -10.073 1.00 95.69 77 LEU A C 1
ATOM 609 O O . LEU A 1 77 ? -3.316 -15.481 -9.378 1.00 95.69 77 LEU A O 1
ATOM 613 N N . ASN A 1 78 ? -1.330 -16.517 -9.586 1.00 96.62 78 ASN A N 1
ATOM 614 C CA . ASN A 1 78 ? -0.936 -16.340 -8.192 1.00 96.62 78 ASN A CA 1
ATOM 615 C C . ASN A 1 78 ? -0.782 -14.856 -7.837 1.00 96.62 78 ASN A C 1
ATOM 617 O O . ASN A 1 78 ? -1.301 -14.431 -6.809 1.00 96.62 78 ASN A O 1
ATOM 621 N N . THR A 1 79 ? -0.126 -14.052 -8.682 1.00 96.69 79 THR A N 1
ATOM 622 C CA . THR A 1 79 ? 0.014 -12.604 -8.465 1.00 96.69 79 THR A CA 1
ATOM 623 C C . THR A 1 79 ? -1.347 -11.919 -8.416 1.00 96.69 79 THR A C 1
ATOM 625 O O . THR A 1 79 ? -1.629 -11.216 -7.453 1.00 96.69 79 THR A O 1
ATOM 628 N N . ILE A 1 80 ? -2.221 -12.164 -9.395 1.00 97.38 80 ILE A N 1
ATOM 629 C CA . ILE A 1 80 ? -3.565 -11.573 -9.443 1.00 97.38 80 ILE A CA 1
ATOM 630 C C . ILE A 1 80 ? -4.367 -11.971 -8.203 1.00 97.38 80 ILE A C 1
ATOM 632 O O . ILE A 1 80 ? -4.983 -11.112 -7.577 1.00 97.38 80 ILE A O 1
ATOM 636 N N . PHE A 1 81 ? -4.333 -13.248 -7.817 1.00 97.25 81 PHE A N 1
ATOM 637 C CA . PHE A 1 81 ? -5.027 -13.738 -6.630 1.00 97.25 81 PHE A CA 1
ATOM 638 C C . PHE A 1 81 ? -4.528 -13.050 -5.354 1.00 97.25 81 PHE A C 1
ATOM 640 O O . PHE A 1 81 ? -5.327 -12.514 -4.587 1.00 97.25 81 PHE A O 1
ATOM 647 N N . VAL A 1 82 ? -3.209 -13.028 -5.141 1.00 97.19 82 VAL A N 1
ATOM 648 C CA . VAL A 1 82 ? -2.584 -12.435 -3.952 1.00 97.19 82 VAL A CA 1
ATOM 649 C C . VAL A 1 82 ? -2.832 -10.933 -3.896 1.00 97.19 82 VAL A C 1
ATOM 651 O O . VAL A 1 82 ? -3.173 -10.424 -2.833 1.00 97.19 82 VAL A O 1
ATOM 654 N N . THR A 1 83 ? -2.712 -10.219 -5.017 1.00 97.06 83 THR A N 1
ATOM 655 C CA . THR A 1 83 ? -2.971 -8.778 -5.067 1.00 97.06 83 THR A CA 1
ATOM 656 C C . THR A 1 83 ? -4.447 -8.479 -4.837 1.00 97.06 83 THR A C 1
ATOM 658 O O . THR A 1 83 ? -4.765 -7.666 -3.981 1.00 97.06 83 THR A O 1
ATOM 661 N N . LEU A 1 84 ? -5.369 -9.152 -5.527 1.00 97.50 84 LEU A N 1
ATOM 662 C CA . LEU A 1 84 ? -6.796 -8.860 -5.399 1.00 97.50 84 LEU A CA 1
ATOM 663 C C . LEU A 1 84 ? -7.312 -9.178 -3.990 1.00 97.50 84 LEU A C 1
ATOM 665 O O . LEU A 1 84 ? -7.862 -8.308 -3.316 1.00 97.50 84 LEU A O 1
ATOM 669 N N . ILE A 1 85 ? -7.109 -10.415 -3.529 1.00 97.81 85 ILE A N 1
ATOM 670 C CA . ILE A 1 85 ? -7.595 -10.861 -2.218 1.00 97.81 85 ILE A CA 1
ATOM 671 C C . ILE A 1 85 ? -6.825 -10.169 -1.097 1.00 97.81 85 ILE A C 1
ATOM 673 O O . ILE A 1 85 ? -7.434 -9.686 -0.142 1.00 97.81 85 ILE A O 1
ATOM 677 N N . GLY A 1 86 ? -5.502 -10.068 -1.226 1.00 96.94 86 GLY A N 1
ATOM 678 C CA . GLY A 1 86 ? -4.655 -9.399 -0.249 1.00 96.94 86 GLY A CA 1
ATOM 679 C C . GLY A 1 86 ? -5.034 -7.934 -0.082 1.00 96.94 86 GLY A C 1
ATOM 680 O O . GLY A 1 86 ? -5.241 -7.499 1.048 1.00 96.94 86 GLY A O 1
ATOM 681 N N . THR A 1 87 ? -5.206 -7.179 -1.172 1.00 96.62 87 THR A N 1
ATOM 682 C CA . THR A 1 87 ? -5.598 -5.765 -1.100 1.00 96.62 87 THR A CA 1
ATOM 683 C C . THR A 1 87 ? -6.991 -5.596 -0.505 1.00 96.62 87 THR A C 1
ATOM 685 O O . THR A 1 87 ? -7.148 -4.787 0.406 1.00 96.62 87 THR A O 1
ATOM 688 N N . VAL A 1 88 ? -7.990 -6.369 -0.951 1.00 96.75 88 VAL A N 1
ATOM 689 C CA . VAL A 1 88 ? -9.359 -6.272 -0.414 1.00 96.75 88 VAL A CA 1
ATOM 690 C C . VAL A 1 88 ? -9.381 -6.548 1.089 1.00 96.75 88 VAL A C 1
ATOM 692 O O . VAL A 1 88 ? -9.937 -5.756 1.850 1.00 96.75 88 VAL A O 1
ATOM 695 N N . LEU A 1 89 ? -8.738 -7.631 1.535 1.00 97.75 89 LEU A N 1
ATOM 696 C CA . LEU A 1 89 ? -8.687 -7.977 2.954 1.00 97.75 89 LEU A CA 1
ATOM 697 C C . LEU A 1 89 ? -7.886 -6.956 3.765 1.00 97.75 89 LEU A C 1
ATOM 699 O O . LEU A 1 89 ? -8.315 -6.582 4.852 1.00 97.75 89 LEU A O 1
ATOM 703 N N . THR A 1 90 ? -6.763 -6.471 3.235 1.00 97.31 90 THR A N 1
ATOM 704 C CA . THR A 1 90 ? -5.925 -5.459 3.896 1.00 97.31 90 THR A CA 1
ATOM 705 C C . THR A 1 90 ? -6.706 -4.168 4.112 1.00 97.31 90 THR A C 1
ATOM 707 O O . THR A 1 90 ? -6.784 -3.675 5.234 1.00 97.31 90 THR A O 1
ATOM 710 N N . VAL A 1 91 ? -7.355 -3.646 3.066 1.00 96.19 91 VAL A N 1
ATOM 711 C CA . VAL A 1 91 ? -8.178 -2.431 3.163 1.00 96.19 91 VAL A CA 1
ATOM 712 C C . VAL A 1 91 ? -9.321 -2.626 4.157 1.00 96.19 91 VAL A C 1
ATOM 714 O O . VAL A 1 91 ? -9.554 -1.755 4.992 1.00 96.19 91 VAL A O 1
ATOM 717 N N . LEU A 1 92 ? -10.001 -3.775 4.117 1.00 96.44 92 LEU A N 1
ATOM 718 C CA . LEU A 1 92 ? -11.106 -4.081 5.024 1.00 96.44 92 LEU A CA 1
ATOM 719 C C . LEU A 1 92 ? -10.650 -4.146 6.489 1.00 96.44 92 LEU A C 1
ATOM 721 O O . LEU A 1 92 ? -11.264 -3.510 7.344 1.00 96.44 92 LEU A O 1
ATOM 725 N N . VAL A 1 93 ? -9.561 -4.863 6.785 1.00 97.31 93 VAL A N 1
ATOM 726 C CA . VAL A 1 93 ? -9.004 -4.982 8.144 1.00 97.31 93 VAL A CA 1
ATOM 727 C C . VAL A 1 93 ? -8.548 -3.620 8.660 1.00 97.31 93 VAL A C 1
ATOM 729 O O . VAL A 1 93 ? -8.895 -3.234 9.777 1.00 97.31 93 VAL A O 1
ATOM 732 N N . ILE A 1 94 ? -7.821 -2.863 7.836 1.00 97.19 94 ILE A N 1
ATOM 733 C CA . ILE A 1 94 ? -7.343 -1.525 8.186 1.00 97.19 94 ILE A CA 1
ATOM 734 C C . ILE A 1 94 ? -8.519 -0.590 8.468 1.00 97.19 94 ILE A C 1
ATOM 736 O O . ILE A 1 94 ? -8.510 0.091 9.490 1.00 97.19 94 ILE A O 1
ATOM 740 N N . ALA A 1 95 ? -9.535 -0.562 7.604 1.00 96.56 95 ALA A N 1
ATOM 741 C CA . ALA A 1 95 ? -10.685 0.322 7.761 1.00 96.56 95 ALA A CA 1
ATOM 742 C C . ALA A 1 95 ? -11.517 -0.029 9.005 1.00 96.56 95 ALA A C 1
ATOM 744 O O . ALA A 1 95 ? -11.868 0.865 9.778 1.00 96.56 95 ALA A O 1
ATOM 745 N N . LEU A 1 96 ? -11.773 -1.319 9.246 1.00 96.38 96 LEU A N 1
ATOM 746 C CA . LEU A 1 96 ? -12.500 -1.780 10.433 1.00 96.38 96 LEU A CA 1
ATOM 747 C C . LEU A 1 96 ? -11.754 -1.468 11.732 1.00 96.38 96 LEU A C 1
ATOM 749 O O . LEU A 1 96 ? -12.388 -1.148 12.733 1.00 96.38 96 LEU A O 1
ATOM 753 N N . PHE A 1 97 ? -10.423 -1.534 11.729 1.00 96.50 97 PHE A N 1
ATOM 754 C CA . PHE A 1 97 ? -9.619 -1.201 12.904 1.00 96.50 97 PHE A CA 1
ATOM 755 C C . PHE A 1 97 ? -9.483 0.318 13.101 1.00 96.50 97 PHE A C 1
ATOM 757 O O . PHE A 1 97 ? -9.551 0.822 14.222 1.00 96.50 97 PHE A O 1
ATOM 764 N N . ALA A 1 98 ? -9.333 1.070 12.011 1.00 96.88 98 ALA A N 1
ATOM 765 C CA . ALA A 1 98 ? -9.200 2.521 12.036 1.00 96.88 98 ALA A CA 1
ATOM 766 C C . ALA A 1 98 ? -10.486 3.238 12.473 1.00 96.88 98 ALA A C 1
ATOM 768 O O . ALA A 1 98 ? -10.396 4.288 13.111 1.00 96.88 98 ALA A O 1
ATOM 769 N N . TYR A 1 99 ? -11.667 2.690 12.159 1.00 96.19 99 TYR A N 1
ATOM 770 C CA . TYR A 1 99 ? -12.947 3.331 12.469 1.00 96.19 99 TYR A CA 1
ATOM 771 C C . TYR A 1 99 ? -13.159 3.555 13.978 1.00 96.19 99 TYR A C 1
ATOM 773 O O . TYR A 1 99 ? -13.283 4.708 14.379 1.00 96.19 99 TYR A O 1
ATOM 781 N N . PRO A 1 100 ? -13.089 2.548 14.869 1.00 95.06 100 PRO A N 1
ATOM 782 C CA . PRO A 1 100 ? -13.181 2.784 16.312 1.00 95.06 100 PRO A CA 1
ATOM 783 C C . PRO A 1 100 ? -12.099 3.730 16.852 1.00 95.06 100 PRO A C 1
ATOM 785 O O . PRO A 1 100 ? -12.316 4.426 17.837 1.00 95.06 100 PRO A O 1
ATOM 788 N N . LEU A 1 101 ? -10.923 3.787 16.218 1.00 96.06 101 LEU A N 1
ATOM 789 C CA . LEU A 1 101 ? -9.834 4.673 16.638 1.00 96.06 101 LEU A CA 1
ATOM 790 C C . LEU A 1 101 ? -10.041 6.139 16.247 1.00 96.06 101 LEU A C 1
ATOM 792 O O . LEU A 1 101 ? -9.410 7.018 16.850 1.00 96.06 101 LEU A O 1
ATOM 796 N N . SER A 1 102 ? -10.868 6.417 15.236 1.00 95.00 102 SER A N 1
ATOM 797 C CA . SER A 1 102 ? -11.251 7.786 14.874 1.00 95.00 102 SER A CA 1
ATOM 798 C C . SER A 1 102 ? -12.334 8.329 15.811 1.00 95.00 102 SER A C 1
ATOM 800 O O . SER A 1 102 ? -12.375 9.528 16.086 1.00 95.00 102 SER A O 1
ATOM 802 N N . ARG A 1 103 ? -13.154 7.443 16.391 1.00 92.75 103 ARG A N 1
ATOM 803 C CA . ARG A 1 103 ? -14.218 7.775 17.348 1.00 92.75 103 ARG A CA 1
ATOM 804 C C . ARG A 1 103 ? -13.678 8.422 18.626 1.00 92.75 103 ARG A C 1
ATOM 806 O O . ARG A 1 103 ? -12.832 7.857 19.321 1.00 92.75 103 ARG A O 1
ATOM 813 N N . LYS A 1 104 ? -14.198 9.601 18.990 1.00 89.06 104 LYS A N 1
ATOM 814 C CA . LYS A 1 104 ? -13.875 10.279 20.266 1.00 89.06 104 LYS A CA 1
ATOM 815 C C . LYS A 1 104 ? -14.483 9.581 21.479 1.00 89.06 104 LYS A C 1
ATOM 817 O O . LYS A 1 104 ? -13.895 9.620 22.555 1.00 89.06 104 LYS A O 1
ATOM 822 N N . ASP A 1 105 ? -15.612 8.917 21.277 1.00 91.31 105 ASP A N 1
ATOM 823 C CA . ASP A 1 105 ? -16.371 8.162 22.269 1.00 91.31 105 ASP A CA 1
ATOM 824 C C . ASP A 1 105 ? -15.779 6.776 22.577 1.00 91.31 105 ASP A C 1
ATOM 826 O O . ASP A 1 105 ? -16.140 6.150 23.575 1.00 91.31 105 ASP A O 1
ATOM 830 N N . PHE A 1 106 ? -14.810 6.299 21.787 1.00 94.19 106 PHE A N 1
ATOM 831 C CA . PHE A 1 106 ? -14.133 5.040 22.079 1.00 94.19 106 PHE A CA 1
ATOM 832 C C . PHE A 1 106 ? -13.080 5.211 23.185 1.00 94.19 106 PHE A C 1
ATOM 834 O O . PHE A 1 106 ? -11.969 5.702 22.960 1.00 94.19 106 PHE A O 1
ATOM 841 N N . LYS A 1 107 ? -13.417 4.742 24.394 1.00 94.44 107 LYS A N 1
ATOM 842 C CA . LYS A 1 107 ? -12.593 4.850 25.615 1.00 94.44 107 LYS A CA 1
ATOM 843 C C . LYS A 1 107 ? -11.128 4.433 25.422 1.00 94.44 107 LYS A C 1
ATOM 845 O O . LYS A 1 107 ? -10.232 5.085 25.950 1.00 94.44 107 LYS A O 1
ATOM 850 N N . TYR A 1 108 ? -10.870 3.361 24.670 1.00 96.00 108 TYR A N 1
ATOM 851 C CA . TYR A 1 108 ? -9.529 2.778 24.531 1.00 96.00 108 TYR A CA 1
ATOM 852 C C . TYR A 1 108 ? -8.746 3.276 23.312 1.00 96.00 108 TYR A C 1
ATOM 854 O O . TYR A 1 108 ? -7.656 2.768 23.039 1.00 96.00 108 TYR A O 1
ATOM 862 N N . ARG A 1 109 ? -9.241 4.294 22.593 1.00 93.94 109 ARG A N 1
ATOM 8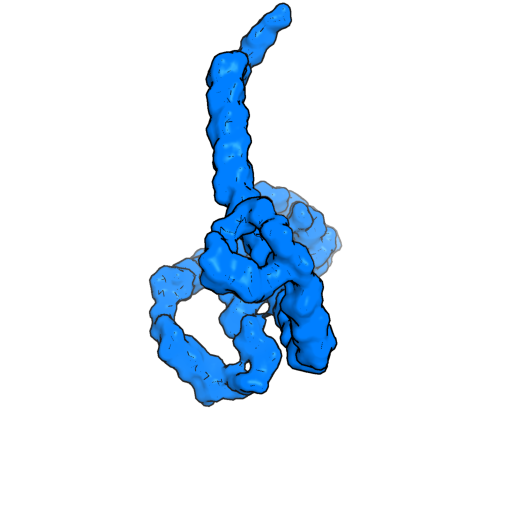63 C CA . ARG A 1 109 ? -8.625 4.757 21.338 1.00 93.94 109 ARG A CA 1
ATOM 864 C C . ARG A 1 109 ? -7.143 5.113 21.471 1.00 93.94 109 ARG A C 1
ATOM 866 O O . ARG A 1 109 ? -6.357 4.804 20.581 1.00 93.94 109 ARG A O 1
ATOM 873 N N . ASN A 1 110 ? -6.749 5.719 22.592 1.00 93.69 110 ASN A N 1
ATOM 874 C CA . ASN A 1 110 ? -5.367 6.141 22.831 1.00 93.69 110 ASN A CA 1
ATOM 875 C C . ASN A 1 110 ? -4.449 4.947 23.116 1.00 93.69 110 ASN A C 1
ATOM 877 O O . ASN A 1 110 ? -3.324 4.923 22.630 1.00 93.69 110 ASN A O 1
ATOM 881 N N . VAL A 1 111 ? -4.939 3.941 23.847 1.00 96.56 111 VAL A N 1
ATOM 882 C CA . VAL A 1 111 ? -4.171 2.728 24.172 1.00 96.56 111 VAL A CA 1
ATOM 883 C C . VAL A 1 111 ? -3.883 1.934 22.903 1.00 96.56 111 VAL A C 1
ATOM 885 O O . VAL A 1 111 ? -2.732 1.623 22.616 1.00 96.56 111 VAL A O 1
ATOM 888 N N . PHE A 1 112 ? -4.909 1.667 22.094 1.00 96.19 112 PHE A N 1
ATOM 889 C CA . PHE A 1 112 ? -4.731 0.952 20.830 1.00 96.19 112 PHE A CA 1
ATOM 890 C C . PHE A 1 112 ? -3.901 1.751 19.817 1.00 96.19 112 PHE A C 1
ATOM 892 O O . PHE A 1 112 ? -3.070 1.165 19.127 1.00 96.19 112 PHE A O 1
ATOM 899 N N . SER A 1 113 ? -4.052 3.082 19.770 1.00 94.25 113 SER A N 1
ATOM 900 C CA . SER A 1 113 ? -3.185 3.938 18.944 1.00 94.25 113 SER A CA 1
ATOM 901 C C . SER A 1 113 ? -1.722 3.858 19.383 1.00 94.25 113 SER A C 1
ATOM 903 O O . SER A 1 113 ? -0.837 3.792 18.534 1.00 94.25 113 SER A O 1
ATOM 905 N N . PHE A 1 114 ? -1.462 3.826 20.694 1.00 95.19 114 PHE A N 1
ATOM 906 C CA . PHE A 1 114 ? -0.114 3.676 21.235 1.00 95.19 114 PHE A CA 1
ATOM 907 C C . PHE A 1 114 ? 0.491 2.314 20.888 1.00 95.19 114 PHE A C 1
ATOM 909 O O . PHE A 1 114 ? 1.605 2.275 20.381 1.00 95.19 114 PHE A O 1
ATOM 916 N N . ILE A 1 115 ? -0.240 1.211 21.099 1.00 94.94 115 ILE A N 1
ATOM 917 C CA . ILE A 1 115 ? 0.228 -0.143 20.748 1.00 94.94 115 ILE A CA 1
ATOM 918 C C . ILE A 1 115 ? 0.591 -0.206 19.264 1.00 94.94 115 ILE A C 1
ATOM 920 O O . ILE A 1 115 ? 1.662 -0.682 18.896 1.00 94.94 115 ILE A O 1
ATOM 924 N N . LEU A 1 116 ? -0.281 0.321 18.411 1.00 94.88 116 LEU A N 1
ATOM 925 C CA . LEU A 1 116 ? -0.070 0.327 16.975 1.00 94.88 116 LEU A CA 1
ATOM 926 C C . LEU A 1 116 ? 1.170 1.140 16.580 1.00 94.88 116 LEU A C 1
ATOM 928 O O . LEU A 1 116 ? 2.017 0.653 15.832 1.00 94.88 116 LEU A O 1
ATOM 932 N N . PHE A 1 117 ? 1.317 2.346 17.128 1.00 94.31 117 PHE A N 1
ATOM 933 C CA . PHE A 1 117 ? 2.495 3.179 16.898 1.00 94.31 117 PHE A CA 1
ATOM 934 C C . PHE A 1 117 ? 3.778 2.522 17.426 1.00 94.31 117 PHE A C 1
ATOM 936 O O . PHE A 1 117 ? 4.810 2.546 16.760 1.00 94.31 117 PHE A O 1
ATOM 943 N N . PHE A 1 118 ? 3.707 1.854 18.577 1.00 95.81 118 PHE A N 1
ATOM 944 C CA . PHE A 1 118 ? 4.824 1.106 19.138 1.00 95.81 118 PHE A CA 1
ATOM 945 C C . PHE A 1 118 ? 5.279 -0.015 18.197 1.00 95.81 118 PHE A C 1
ATOM 947 O O . PHE A 1 118 ? 6.464 -0.098 17.898 1.00 95.81 118 PHE A O 1
ATOM 954 N N . THR A 1 119 ? 4.357 -0.818 17.653 1.00 92.00 119 THR A N 1
ATOM 955 C CA . THR A 1 119 ? 4.701 -1.885 16.688 1.00 92.00 119 THR A CA 1
ATOM 956 C C . THR A 1 119 ? 5.243 -1.366 15.354 1.00 92.00 119 THR A C 1
ATOM 958 O O . THR A 1 119 ? 5.911 -2.101 14.633 1.00 92.00 119 THR A O 1
ATOM 961 N N . MET A 1 120 ? 4.967 -0.103 15.011 1.00 92.75 120 MET A N 1
ATOM 962 C CA . MET A 1 120 ? 5.561 0.551 13.845 1.00 92.75 120 MET A CA 1
ATOM 963 C C . MET A 1 120 ? 7.028 0.921 14.094 1.00 92.75 120 MET A C 1
ATOM 965 O O . MET A 1 120 ? 7.849 0.791 13.190 1.00 92.75 120 MET A O 1
ATOM 969 N N . LEU A 1 121 ? 7.352 1.390 15.303 1.00 94.38 121 LEU A N 1
ATOM 970 C CA . LEU A 1 121 ? 8.709 1.796 15.678 1.00 94.38 121 LEU A CA 1
ATOM 971 C C . LEU A 1 121 ? 9.597 0.612 16.070 1.00 94.38 121 LEU A C 1
ATOM 973 O O . LEU A 1 121 ? 10.792 0.612 15.785 1.00 94.38 121 LEU A O 1
ATOM 977 N N . PHE A 1 122 ? 9.016 -0.391 16.724 1.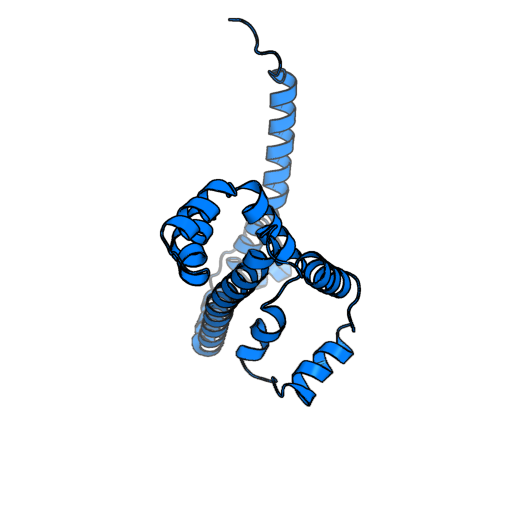00 94.44 122 PHE A N 1
ATOM 978 C CA . PHE A 1 122 ? 9.717 -1.553 17.250 1.00 94.44 122 PHE A CA 1
ATOM 979 C C . PHE A 1 122 ? 9.223 -2.822 16.556 1.00 94.44 122 PHE A C 1
ATOM 981 O O . PHE A 1 122 ? 8.047 -3.172 16.631 1.00 94.44 122 PHE A O 1
ATOM 988 N N . SER A 1 123 ? 10.146 -3.542 15.919 1.00 88.50 123 SER A N 1
ATOM 989 C CA . SER A 1 123 ? 9.882 -4.814 15.244 1.00 88.50 123 SER A CA 1
ATOM 990 C C . SER A 1 123 ? 10.901 -5.865 15.668 1.00 88.50 123 SER A C 1
ATOM 992 O O . SER A 1 123 ? 12.074 -5.558 15.869 1.00 88.50 123 SER A O 1
ATOM 994 N N . GLY A 1 124 ? 10.462 -7.124 15.761 1.00 88.19 124 GLY A N 1
ATOM 995 C CA . GLY A 1 124 ? 11.343 -8.263 16.034 1.00 88.19 124 GLY A CA 1
ATOM 996 C C . GLY A 1 124 ? 12.324 -8.575 14.896 1.00 88.19 124 GLY A C 1
ATOM 997 O O . GLY A 1 124 ? 13.224 -9.384 15.079 1.00 88.19 124 GLY A O 1
ATOM 998 N N . GLY A 1 125 ? 12.175 -7.944 13.727 1.00 92.56 125 GLY A N 1
ATOM 999 C CA . GLY A 1 125 ? 13.009 -8.203 12.556 1.00 92.56 125 GLY A CA 1
ATOM 1000 C C . GLY A 1 125 ? 12.633 -9.491 11.815 1.00 92.56 125 GLY A C 1
ATOM 1001 O O . GLY A 1 125 ? 11.715 -10.219 12.197 1.00 92.56 125 GLY A O 1
ATOM 1002 N N . LEU A 1 126 ? 13.345 -9.766 10.719 1.00 94.06 126 LEU A N 1
ATOM 1003 C CA . LEU A 1 126 ? 12.974 -10.813 9.761 1.00 94.06 126 LEU A CA 1
ATOM 1004 C C . LEU A 1 126 ? 13.014 -12.222 10.367 1.00 94.06 126 LEU A C 1
ATOM 1006 O O . LEU A 1 126 ? 12.113 -13.016 10.111 1.00 94.06 126 LEU A O 1
ATOM 1010 N N . VAL A 1 127 ? 14.025 -12.538 11.184 1.00 95.94 127 VAL A N 1
ATOM 1011 C CA . VAL A 1 127 ? 14.208 -13.896 11.727 1.00 95.94 127 VAL A CA 1
ATOM 1012 C C . VAL A 1 127 ? 13.088 -14.279 12.711 1.00 95.94 127 VAL A C 1
ATOM 1014 O O . VAL A 1 127 ? 12.431 -15.295 12.465 1.00 95.94 127 VAL A O 1
ATOM 1017 N N . PRO A 1 128 ? 12.784 -13.496 13.769 1.00 95.00 128 PRO A N 1
ATOM 1018 C CA . PRO A 1 128 ? 11.634 -13.771 14.632 1.00 95.00 128 PRO A CA 1
ATOM 1019 C C . PRO A 1 128 ? 10.302 -13.744 13.884 1.00 95.00 128 PRO A C 1
ATOM 1021 O O . PRO A 1 128 ? 9.462 -14.609 14.118 1.00 95.00 128 PRO A O 1
ATOM 1024 N N . TRP A 1 129 ? 10.118 -12.811 12.943 1.00 94.12 129 TRP A N 1
ATOM 1025 C CA . TRP A 1 129 ? 8.908 -12.752 12.118 1.00 94.12 129 TRP A CA 1
ATOM 1026 C C . TRP A 1 129 ? 8.700 -14.043 11.311 1.00 94.12 129 TRP A C 1
ATOM 1028 O O . TRP A 1 129 ? 7.614 -14.628 11.332 1.00 94.12 129 TRP A O 1
ATOM 1038 N N . TYR A 1 130 ? 9.759 -14.542 10.666 1.00 94.00 130 TYR A N 1
ATOM 1039 C CA . TYR A 1 130 ? 9.726 -15.795 9.914 1.00 94.00 130 TYR A CA 1
ATOM 1040 C C . TYR A 1 130 ? 9.444 -16.989 10.832 1.00 94.00 130 TYR A C 1
ATOM 1042 O O . TYR A 1 130 ? 8.622 -17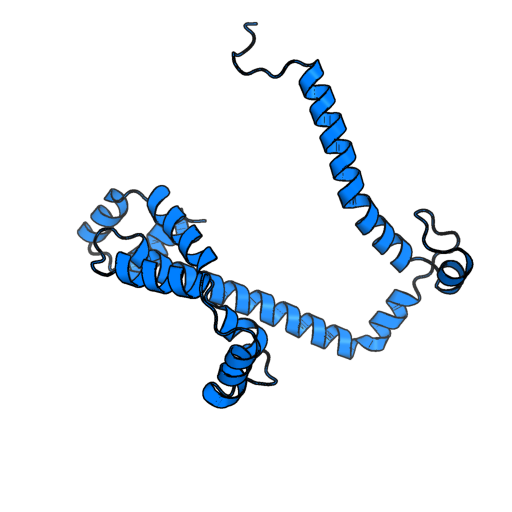.845 10.504 1.00 94.00 130 TYR A O 1
ATOM 1050 N N . PHE A 1 131 ? 10.079 -17.030 12.009 1.00 95.81 131 PHE A N 1
ATOM 1051 C CA . PHE A 1 131 ? 9.838 -18.076 12.999 1.00 95.81 131 PHE A CA 1
ATOM 1052 C C . PHE A 1 131 ? 8.367 -18.120 13.425 1.00 95.81 131 PHE A C 1
ATOM 1054 O O . PHE A 1 131 ? 7.770 -19.195 13.413 1.00 95.81 131 PHE A O 1
ATOM 1061 N N . VAL A 1 132 ? 7.753 -16.974 13.736 1.00 94.88 132 VAL A N 1
ATOM 1062 C CA . VAL A 1 132 ? 6.327 -16.897 14.095 1.00 94.88 132 VAL A CA 1
ATOM 1063 C C . VAL A 1 132 ? 5.456 -17.439 12.961 1.00 94.88 132 VAL A C 1
ATOM 1065 O O . VAL A 1 132 ? 4.620 -18.311 13.198 1.00 94.88 132 VAL A O 1
ATOM 1068 N N . CYS A 1 133 ? 5.684 -16.995 11.722 1.00 95.12 133 CYS A N 1
ATOM 1069 C CA . CYS A 1 133 ? 4.892 -17.437 10.573 1.00 95.12 133 CYS A CA 1
ATOM 1070 C C . CYS A 1 133 ? 4.984 -18.954 10.356 1.00 95.12 133 CYS A C 1
ATOM 1072 O O . CYS A 1 133 ? 3.970 -19.628 10.189 1.00 95.12 133 CYS A O 1
ATOM 1074 N N . VAL A 1 134 ? 6.195 -19.509 10.408 1.00 95.31 134 VAL A N 1
ATOM 1075 C CA . VAL A 1 134 ? 6.448 -20.904 10.030 1.00 95.31 134 VAL A CA 1
ATOM 1076 C C . VAL A 1 134 ? 6.225 -21.890 11.174 1.00 95.31 134 VAL A C 1
ATOM 1078 O O . VAL A 1 134 ? 5.721 -22.987 10.935 1.00 95.31 134 VAL A O 1
ATOM 1081 N N . ARG A 1 135 ? 6.626 -21.543 12.402 1.00 95.06 135 ARG A N 1
ATOM 1082 C CA . ARG A 1 135 ? 6.617 -22.456 13.559 1.00 95.06 135 ARG A CA 1
ATOM 1083 C C . ARG A 1 135 ? 5.399 -22.293 14.454 1.00 95.06 135 ARG A C 1
ATOM 1085 O O . ARG A 1 135 ? 4.972 -23.281 15.033 1.00 95.06 135 ARG A O 1
ATOM 1092 N N . ILE A 1 136 ? 4.860 -21.083 14.583 1.00 94.25 136 ILE A N 1
ATOM 1093 C CA 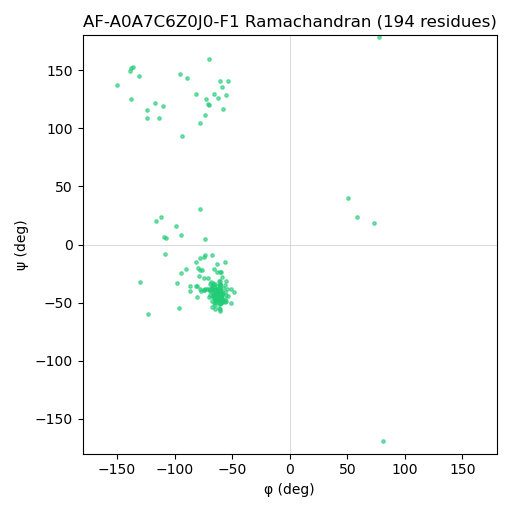. ILE A 1 136 ? 3.706 -20.823 15.456 1.00 94.25 136 ILE A CA 1
ATOM 1094 C C . ILE A 1 136 ? 2.421 -20.867 14.635 1.00 94.25 136 ILE A C 1
ATOM 1096 O O . ILE A 1 136 ? 1.517 -21.646 14.926 1.00 94.25 136 ILE A O 1
ATOM 1100 N N . LEU A 1 137 ? 2.358 -20.074 13.564 1.00 94.00 137 LEU A N 1
ATOM 1101 C CA . LEU A 1 137 ? 1.173 -19.978 12.711 1.00 94.00 137 LEU A CA 1
ATOM 1102 C C . LEU A 1 137 ? 1.078 -21.118 11.688 1.00 94.00 137 LEU A C 1
ATOM 1104 O O . LEU A 1 137 ? 0.010 -21.333 11.127 1.00 94.00 137 LEU A O 1
ATOM 1108 N N . HIS A 1 138 ? 2.165 -21.863 11.462 1.00 94.44 138 HIS A N 1
ATOM 1109 C CA . HIS A 1 138 ? 2.241 -22.953 10.479 1.00 94.44 138 HIS A CA 1
ATOM 1110 C C . HIS A 1 138 ? 1.920 -22.511 9.037 1.00 94.44 138 HIS A C 1
ATOM 1112 O O . HIS A 1 138 ? 1.569 -23.323 8.180 1.00 94.44 138 HIS A O 1
ATOM 1118 N N . ILE A 1 139 ? 2.097 -21.222 8.742 1.00 93.56 139 ILE A N 1
ATOM 1119 C CA . ILE A 1 139 ? 1.871 -20.620 7.432 1.00 93.56 139 ILE A CA 1
ATOM 1120 C C . ILE A 1 139 ? 3.206 -20.619 6.681 1.00 93.56 139 ILE A C 1
ATOM 1122 O O . ILE A 1 139 ? 4.033 -19.718 6.816 1.00 93.56 139 ILE A O 1
ATOM 1126 N N . LYS A 1 140 ? 3.432 -21.671 5.891 1.00 93.56 140 LYS A N 1
ATOM 1127 C CA . LYS A 1 140 ? 4.598 -21.820 5.008 1.00 93.56 140 LYS A CA 1
ATOM 1128 C C . LYS A 1 140 ? 4.176 -22.414 3.670 1.00 93.56 140 LYS A C 1
ATOM 1130 O O . LYS A 1 140 ? 3.251 -23.216 3.637 1.00 93.56 140 LYS A O 1
ATOM 1135 N N . ASN A 1 141 ? 4.874 -22.057 2.593 1.00 93.62 141 ASN A N 1
ATOM 1136 C CA . ASN A 1 141 ? 4.661 -22.619 1.252 1.00 93.62 141 ASN A CA 1
ATOM 1137 C C . ASN A 1 141 ? 3.187 -22.604 0.780 1.00 93.62 141 ASN A C 1
ATOM 1139 O O . ASN A 1 141 ? 2.694 -23.570 0.205 1.00 93.62 141 ASN A O 1
ATOM 1143 N N . THR A 1 142 ? 2.460 -21.523 1.071 1.00 94.81 142 THR A N 1
ATOM 1144 C CA . THR A 1 142 ? 1.060 -21.327 0.662 1.00 94.81 142 THR A CA 1
ATOM 1145 C C . THR A 1 142 ? 0.862 -19.905 0.149 1.00 94.81 142 THR A C 1
ATOM 1147 O O . THR A 1 142 ? 1.558 -18.990 0.584 1.00 94.81 142 THR A O 1
ATOM 1150 N N . LEU A 1 143 ? -0.113 -19.688 -0.741 1.00 94.06 143 LEU A N 1
ATOM 1151 C CA . LEU A 1 143 ? -0.436 -18.343 -1.250 1.00 94.06 143 LEU A CA 1
ATOM 1152 C C . LEU A 1 143 ? -0.884 -17.390 -0.137 1.00 94.06 143 LEU A C 1
ATOM 1154 O O . LEU A 1 143 ? -0.605 -16.198 -0.173 1.00 94.06 143 LEU A O 1
ATOM 1158 N N . ILE A 1 144 ? -1.535 -17.939 0.886 1.00 93.31 144 ILE A N 1
ATOM 1159 C CA . ILE A 1 144 ? -2.008 -17.216 2.065 1.00 93.31 144 ILE A CA 1
ATOM 1160 C C . ILE A 1 144 ? -0.838 -16.569 2.828 1.00 93.31 144 ILE A C 1
ATOM 1162 O O . ILE A 1 144 ? -0.972 -15.458 3.344 1.00 93.31 144 ILE A O 1
ATOM 1166 N N . ALA A 1 145 ? 0.333 -17.217 2.829 1.00 94.31 145 ALA A N 1
ATOM 1167 C CA . ALA A 1 145 ? 1.555 -16.698 3.443 1.00 94.31 145 ALA A CA 1
ATOM 1168 C C . ALA A 1 145 ? 2.020 -15.363 2.847 1.00 94.31 145 ALA A C 1
ATOM 1170 O O . ALA A 1 145 ? 2.731 -14.617 3.514 1.00 94.31 145 ALA A O 1
ATOM 1171 N N . LEU A 1 146 ? 1.621 -15.063 1.608 1.00 94.12 146 LEU A N 1
ATOM 1172 C CA . LEU A 1 146 ? 2.059 -13.874 0.885 1.00 94.12 146 LEU A CA 1
ATOM 1173 C C . LEU A 1 146 ? 1.310 -12.606 1.306 1.00 94.12 146 LEU A C 1
ATOM 1175 O O . LEU A 1 146 ? 1.824 -11.516 1.081 1.00 94.12 146 LEU A O 1
ATOM 1179 N N . PHE A 1 147 ? 0.125 -12.724 1.918 1.00 94.31 147 PHE A N 1
ATOM 1180 C CA . PHE A 1 147 ? -0.673 -11.553 2.302 1.00 94.31 147 PHE A CA 1
ATOM 1181 C C . PHE A 1 147 ? -1.173 -11.564 3.749 1.00 94.31 147 PHE A C 1
ATOM 1183 O O . PHE A 1 147 ? -1.255 -10.490 4.336 1.00 94.31 147 PHE A O 1
ATOM 1190 N N . ILE A 1 148 ? -1.466 -12.721 4.368 1.00 94.19 148 ILE A N 1
ATOM 1191 C CA . ILE A 1 148 ? -2.016 -12.755 5.740 1.00 94.19 148 ILE A CA 1
ATOM 1192 C C . ILE A 1 148 ? -1.139 -12.020 6.762 1.00 94.19 148 ILE A C 1
ATOM 1194 O O . ILE A 1 148 ? -1.669 -11.184 7.496 1.00 94.19 148 ILE A O 1
ATOM 1198 N N . PRO A 1 149 ? 0.185 -12.261 6.813 1.00 92.25 149 PRO A N 1
ATOM 1199 C CA . PRO A 1 149 ? 1.052 -11.566 7.763 1.00 92.25 149 PRO A CA 1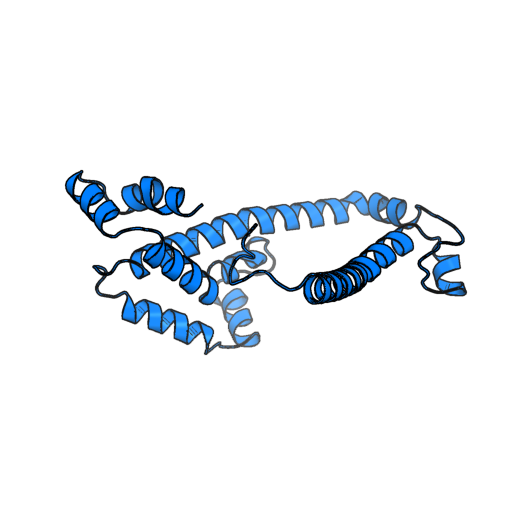
ATOM 1200 C C . PRO A 1 149 ? 1.114 -10.045 7.558 1.00 92.25 149 PRO A C 1
ATOM 1202 O O . PRO A 1 149 ? 1.562 -9.326 8.447 1.00 92.25 149 PRO A O 1
ATOM 1205 N N . TYR A 1 150 ? 0.682 -9.565 6.390 1.00 91.88 150 TYR A N 1
ATOM 1206 C CA . TYR A 1 150 ? 0.771 -8.174 5.956 1.00 91.88 150 TYR A CA 1
ATOM 1207 C C . TYR A 1 150 ? -0.593 -7.462 5.915 1.00 91.88 150 TYR A C 1
ATOM 1209 O O . TYR A 1 150 ? -0.656 -6.309 5.496 1.00 91.88 150 TYR A O 1
ATOM 1217 N N . LEU A 1 151 ? -1.675 -8.105 6.382 1.00 94.88 151 LEU A N 1
ATOM 1218 C CA . LEU A 1 151 ? -3.036 -7.538 6.367 1.00 94.88 151 LEU A CA 1
ATOM 1219 C C . LEU A 1 151 ? -3.181 -6.243 7.167 1.00 94.88 151 LEU A C 1
ATOM 1221 O O . LEU A 1 151 ? -4.109 -5.471 6.934 1.00 94.88 151 LEU A O 1
ATOM 1225 N N . MET A 1 152 ? -2.298 -6.016 8.136 1.00 92.75 152 MET A N 1
ATOM 1226 C CA . MET A 1 152 ? -2.340 -4.839 8.984 1.00 92.75 152 MET A CA 1
ATOM 1227 C C . MET A 1 152 ? -1.014 -4.096 8.907 1.00 92.75 152 MET A C 1
ATOM 1229 O O . MET A 1 152 ? 0.025 -4.583 9.344 1.00 92.75 152 MET A O 1
ATOM 1233 N N . SER A 1 153 ? -1.081 -2.875 8.389 1.00 93.88 153 SER A N 1
ATOM 1234 C CA . SER A 1 153 ? 0.011 -1.910 8.433 1.00 93.88 153 SER A CA 1
ATOM 1235 C C . SER A 1 153 ? -0.370 -0.783 9.380 1.00 93.88 153 SER A C 1
ATOM 1237 O O . SER A 1 153 ? -1.353 -0.075 9.148 1.00 93.88 153 SER A O 1
ATOM 1239 N N . ALA A 1 154 ? 0.420 -0.603 10.440 1.00 93.69 154 ALA A N 1
ATOM 1240 C CA . ALA A 1 154 ? 0.226 0.465 11.417 1.00 93.69 154 ALA A CA 1
ATOM 1241 C C . ALA A 1 154 ? 0.157 1.847 10.739 1.00 93.69 154 ALA A C 1
ATOM 1243 O O . ALA A 1 154 ? -0.751 2.638 10.989 1.00 93.69 154 ALA A O 1
ATOM 1244 N N . TRP A 1 155 ? 1.060 2.105 9.796 1.00 94.50 155 TRP A N 1
ATOM 1245 C CA . TRP A 1 155 ? 1.075 3.349 9.034 1.00 94.50 155 TRP A CA 1
ATOM 1246 C C . TRP A 1 155 ? -0.247 3.608 8.296 1.00 94.50 155 TRP A C 1
ATOM 1248 O O . TRP A 1 155 ? -0.832 4.685 8.416 1.00 94.50 155 TRP A O 1
ATOM 1258 N N . TYR A 1 156 ? -0.767 2.605 7.583 1.00 96.06 156 TYR A N 1
ATOM 1259 C CA . TYR A 1 156 ? -2.018 2.756 6.838 1.00 96.06 156 TYR A CA 1
ATOM 1260 C C . TYR A 1 156 ? -3.234 2.926 7.748 1.00 96.06 156 TYR A C 1
ATOM 1262 O O . TYR A 1 156 ? -4.112 3.728 7.436 1.00 96.06 156 TYR A O 1
ATOM 1270 N N . VAL A 1 157 ? -3.270 2.259 8.904 1.00 97.12 157 VAL A N 1
ATOM 1271 C CA . VAL A 1 157 ? -4.318 2.501 9.906 1.00 97.12 157 VAL A CA 1
ATOM 1272 C C . VAL A 1 157 ? -4.307 3.952 10.376 1.00 97.12 157 VAL A C 1
ATOM 1274 O O . VAL A 1 157 ? -5.372 4.555 10.477 1.00 97.12 157 VAL A O 1
ATOM 1277 N N . LEU A 1 158 ? -3.135 4.535 10.651 1.00 95.06 158 LEU A N 1
ATOM 1278 C CA . LEU A 1 158 ? -3.047 5.932 11.087 1.00 95.06 158 LEU A CA 1
ATOM 1279 C C . LEU A 1 158 ? -3.540 6.901 10.009 1.00 95.06 158 LEU A C 1
ATOM 1281 O O . LEU A 1 158 ? -4.246 7.856 10.343 1.00 95.06 158 LEU A O 1
ATOM 1285 N N . ILE A 1 159 ? -3.233 6.635 8.737 1.00 95.31 159 ILE A N 1
ATOM 1286 C CA . ILE A 1 159 ? -3.748 7.420 7.608 1.00 95.31 159 ILE A CA 1
ATOM 1287 C C . ILE A 1 159 ? -5.274 7.339 7.558 1.00 95.31 159 ILE A C 1
ATOM 1289 O O . ILE A 1 159 ? -5.940 8.372 7.599 1.00 95.31 159 ILE A O 1
ATOM 1293 N N . VAL A 1 160 ? -5.837 6.128 7.531 1.00 96.44 160 VAL A N 1
ATOM 1294 C CA . VAL A 1 160 ? -7.290 5.927 7.414 1.00 96.44 160 VAL A CA 1
ATOM 1295 C C . VAL A 1 160 ? -8.029 6.494 8.627 1.00 96.44 160 VAL A C 1
ATOM 1297 O O . VAL A 1 160 ? -9.046 7.164 8.478 1.00 96.44 160 VAL A O 1
ATOM 1300 N N . ARG A 1 161 ? -7.486 6.319 9.835 1.00 95.56 161 ARG A N 1
ATOM 1301 C CA . ARG A 1 161 ? -8.017 6.925 11.063 1.00 95.56 161 ARG A CA 1
ATOM 1302 C C . ARG A 1 161 ? -8.057 8.447 10.956 1.00 95.56 161 ARG A C 1
ATOM 1304 O O . ARG A 1 161 ? -9.058 9.057 11.332 1.00 95.56 161 ARG A O 1
ATOM 1311 N N . THR A 1 162 ? -6.967 9.055 10.488 1.00 95.06 162 THR A N 1
ATOM 1312 C CA . THR A 1 162 ? -6.876 10.512 10.326 1.00 95.06 162 THR A CA 1
ATOM 1313 C C . THR A 1 162 ? -7.915 10.985 9.326 1.00 95.06 162 THR A C 1
ATOM 1315 O O . THR A 1 162 ? -8.699 11.866 9.659 1.00 95.06 162 THR A O 1
ATOM 1318 N N . PHE A 1 163 ? -8.005 10.320 8.174 1.00 95.81 163 PHE A N 1
ATOM 1319 C CA . PHE A 1 163 ? -9.014 10.603 7.163 1.00 95.81 163 PHE A CA 1
ATOM 1320 C C . PHE A 1 163 ? -10.441 10.500 7.723 1.00 95.81 163 PHE A C 1
ATOM 1322 O O . PHE A 1 163 ? -11.216 11.440 7.590 1.00 95.81 163 PHE A O 1
ATOM 1329 N N . PHE A 1 164 ? -10.792 9.417 8.425 1.00 96.00 164 PHE A N 1
ATOM 1330 C CA . PHE A 1 164 ? -12.115 9.287 9.049 1.00 96.00 164 PHE A CA 1
ATOM 1331 C C . PHE A 1 164 ? -12.391 10.390 10.073 1.00 96.00 164 PHE A C 1
ATOM 1333 O O . PHE A 1 164 ? -13.525 10.834 10.196 1.00 96.00 164 PHE A O 1
ATOM 1340 N N . THR A 1 165 ? -11.367 10.839 10.801 1.00 94.44 165 THR A N 1
ATOM 1341 C CA . THR A 1 165 ? -11.504 11.914 11.794 1.00 94.44 165 THR A CA 1
ATOM 1342 C C . THR A 1 165 ? -11.703 13.284 11.138 1.00 94.44 165 THR A C 1
ATOM 1344 O O . THR A 1 165 ? -12.444 14.106 11.667 1.00 94.44 165 THR A O 1
ATOM 1347 N N . THR A 1 166 ? -11.030 13.564 10.018 1.00 92.94 166 THR A N 1
ATOM 1348 C CA . THR A 1 166 ? -11.085 14.878 9.356 1.00 92.94 166 THR A CA 1
ATOM 1349 C C . THR A 1 166 ? -12.245 15.011 8.384 1.00 92.94 166 THR A C 1
ATOM 1351 O O . THR A 1 166 ? -12.808 16.092 8.251 1.00 92.94 166 THR A O 1
ATOM 1354 N N . SER A 1 167 ? -12.585 13.929 7.689 1.00 90.50 167 SER A N 1
ATOM 1355 C CA . SER A 1 167 ? -13.528 13.961 6.572 1.00 90.50 167 SER A CA 1
ATOM 1356 C C . SER A 1 167 ? -14.973 13.724 7.010 1.00 90.50 167 SER A C 1
ATOM 1358 O O . SER A 1 167 ? -15.888 14.095 6.281 1.00 90.50 167 SER A O 1
ATOM 1360 N N . ILE A 1 168 ? -15.201 13.117 8.183 1.00 92.50 168 ILE A N 1
ATOM 1361 C CA . ILE A 1 168 ? -16.538 12.717 8.638 1.00 92.50 168 ILE A CA 1
ATOM 1362 C C . ILE A 1 168 ? -16.943 13.545 9.868 1.00 92.50 168 ILE A C 1
ATOM 1364 O O . ILE A 1 168 ? -16.404 13.328 10.954 1.00 92.50 168 ILE A O 1
ATOM 1368 N N . PRO A 1 169 ? -17.908 14.474 9.732 1.00 92.62 169 PRO A N 1
ATOM 1369 C CA . PRO A 1 169 ? -18.441 15.236 10.858 1.00 92.62 169 PRO A CA 1
ATOM 1370 C C . PRO A 1 169 ? -19.048 14.345 11.949 1.00 92.62 169 PRO A C 1
ATOM 1372 O O . PRO A 1 169 ? -19.849 13.458 11.653 1.00 92.62 169 PRO A O 1
ATOM 1375 N N . ASP A 1 170 ? -18.749 14.642 13.219 1.00 91.94 170 ASP A N 1
ATOM 1376 C CA . ASP A 1 170 ? -19.301 13.914 14.376 1.00 91.94 170 ASP A CA 1
ATOM 1377 C C . ASP A 1 170 ? -20.847 13.908 14.374 1.00 91.94 170 ASP A C 1
ATOM 1379 O O . ASP A 1 170 ? -21.466 12.890 14.690 1.00 91.94 170 ASP A O 1
ATOM 1383 N N . SER A 1 171 ? -21.469 14.998 13.902 1.00 93.38 171 SER A N 1
ATOM 1384 C CA . SER A 1 171 ? -22.927 15.160 13.810 1.00 93.38 171 SER A CA 1
ATOM 1385 C C . SER A 1 171 ? -23.619 14.132 12.913 1.00 93.38 171 SER A C 1
ATOM 1387 O O . SER A 1 171 ? -24.760 13.759 13.191 1.00 93.38 171 SER A O 1
ATOM 1389 N N . LEU A 1 172 ? -22.954 13.640 11.859 1.00 92.94 172 LEU A N 1
ATOM 1390 C CA . LEU A 1 172 ? -23.510 12.584 11.005 1.00 92.94 172 LEU A CA 1
ATOM 1391 C C . LEU A 1 172 ? -23.627 11.264 11.765 1.00 92.94 172 LEU A C 1
ATOM 1393 O O . LEU A 1 172 ? -24.609 10.543 11.598 1.00 92.94 172 LEU A O 1
ATOM 1397 N N . ILE A 1 173 ? -22.648 10.953 12.617 1.00 93.12 173 ILE A N 1
ATOM 1398 C CA . ILE A 1 173 ? -22.704 9.732 13.419 1.00 93.12 173 ILE A CA 1
ATOM 1399 C C . ILE A 1 173 ? -23.712 9.872 14.557 1.00 93.12 173 ILE A C 1
ATOM 1401 O O . ILE A 1 173 ? -24.445 8.923 14.820 1.00 93.12 173 ILE A O 1
ATOM 1405 N N . ASP A 1 174 ? -23.795 11.035 15.201 1.00 92.56 174 ASP A N 1
ATOM 1406 C CA . ASP A 1 174 ? -24.795 11.266 16.247 1.00 92.56 174 ASP A CA 1
ATOM 1407 C C . ASP A 1 174 ? -26.220 11.176 15.685 1.00 92.56 174 ASP A C 1
ATOM 1409 O O . ASP A 1 174 ? -27.078 10.539 16.292 1.00 92.56 174 ASP A O 1
ATOM 1413 N N . SER A 1 175 ? -26.446 11.702 14.476 1.00 94.56 175 SER A N 1
ATOM 1414 C CA . SER A 1 175 ? -27.722 11.549 13.762 1.00 94.56 175 SER A CA 1
ATOM 1415 C C . SER A 1 175 ? -28.032 10.076 13.478 1.00 94.56 175 SER A C 1
ATOM 1417 O O . SER A 1 175 ? -29.112 9.597 13.808 1.00 94.56 175 SER A O 1
ATOM 1419 N N . ALA A 1 176 ? -27.055 9.315 12.969 1.00 93.44 176 ALA A N 1
ATOM 1420 C CA . ALA A 1 176 ? -27.227 7.883 12.722 1.00 93.44 176 ALA A CA 1
ATOM 1421 C C . ALA A 1 176 ? -27.551 7.095 14.006 1.00 93.44 176 ALA A C 1
ATOM 1423 O O . ALA A 1 176 ? -28.332 6.145 13.967 1.00 93.44 176 ALA A O 1
ATOM 1424 N N . LYS A 1 177 ? -26.974 7.484 15.150 1.00 91.81 177 LYS A N 1
ATOM 1425 C CA . LYS A 1 177 ? -27.275 6.878 16.456 1.00 91.81 177 LYS A CA 1
ATOM 1426 C C . LYS A 1 177 ? -28.689 7.207 16.936 1.00 91.81 177 LYS A C 1
ATOM 1428 O O . LYS A 1 177 ? -29.347 6.317 17.470 1.00 91.81 177 LYS A O 1
ATOM 1433 N N . ILE A 1 178 ? -29.161 8.440 16.733 1.00 94.62 178 ILE A N 1
ATOM 1434 C CA . ILE A 1 178 ? -30.547 8.844 17.033 1.00 94.62 178 ILE A CA 1
ATOM 1435 C C . ILE A 1 178 ? -31.535 8.022 16.192 1.00 94.62 178 ILE A C 1
ATOM 1437 O O . ILE A 1 178 ? -32.530 7.537 16.725 1.00 94.62 178 ILE A O 1
ATOM 1441 N N . ASP A 1 179 ? -31.201 7.762 14.926 1.00 94.81 179 ASP A N 1
ATOM 1442 C CA . ASP A 1 179 ? -31.974 6.903 14.017 1.00 94.81 179 ASP A CA 1
ATOM 1443 C C . ASP A 1 179 ? -31.857 5.393 14.336 1.00 94.81 179 ASP A C 1
ATOM 1445 O O . ASP A 1 179 ? -32.366 4.543 13.599 1.00 94.81 179 ASP A O 1
ATOM 1449 N N . GLY A 1 180 ? -31.171 5.020 15.424 1.00 93.62 180 GLY A N 1
ATOM 1450 C CA . GLY A 1 180 ? -31.019 3.632 15.866 1.00 93.62 180 GLY A CA 1
ATOM 1451 C C . GLY A 1 180 ? -30.061 2.791 15.012 1.00 93.62 180 GLY A C 1
ATOM 1452 O O . GLY A 1 180 ? -30.115 1.559 15.051 1.00 93.62 180 GLY A O 1
ATOM 1453 N N . SER A 1 181 ? -29.180 3.416 14.225 1.00 94.50 181 SER A N 1
ATOM 1454 C CA . SER A 1 181 ? -28.168 2.700 13.444 1.00 94.50 181 SER A CA 1
ATOM 1455 C C . SER A 1 181 ? -27.078 2.122 14.351 1.00 94.50 181 SER A C 1
ATOM 1457 O O . SER A 1 181 ? -26.372 2.850 15.047 1.00 94.50 181 SER A O 1
ATOM 1459 N N . GLY A 1 182 ? -26.897 0.799 14.309 1.00 93.19 182 GLY A N 1
ATOM 1460 C CA . GLY A 1 182 ? -25.770 0.132 14.967 1.00 93.19 182 GLY A CA 1
ATOM 1461 C C . GLY A 1 182 ? -24.425 0.429 14.288 1.00 93.19 182 GLY A C 1
ATOM 1462 O O . GLY A 1 182 ? -24.377 0.766 13.107 1.00 93.19 182 GLY A O 1
ATOM 1463 N N . GLU A 1 183 ? -23.315 0.232 15.005 1.00 93.19 183 GLU A N 1
ATOM 1464 C CA . GLU A 1 183 ? -21.964 0.619 14.552 1.00 93.19 183 GLU A CA 1
ATOM 1465 C C . GLU A 1 183 ? -21.562 0.033 13.191 1.00 93.19 183 GLU A C 1
ATOM 1467 O O . GLU A 1 183 ? -21.059 0.755 12.334 1.00 93.19 183 GLU A O 1
ATOM 1472 N N . PHE A 1 184 ? -21.834 -1.253 12.941 1.00 94.88 184 PHE A N 1
ATOM 1473 C CA . PHE A 1 184 ? -21.536 -1.867 11.641 1.00 94.88 184 PHE A CA 1
ATOM 1474 C C . PHE A 1 184 ? -22.366 -1.262 10.506 1.00 94.88 184 PHE A C 1
ATOM 1476 O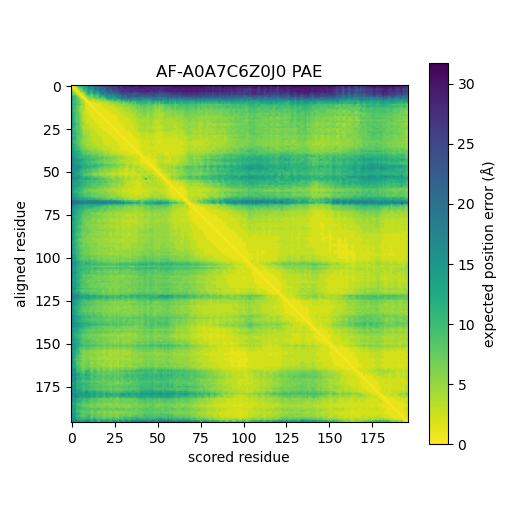 O . PHE A 1 184 ? -21.849 -1.037 9.412 1.00 94.88 184 PHE A O 1
ATOM 1483 N N . ARG A 1 185 ? -23.645 -0.964 10.761 1.00 95.12 185 ARG A N 1
ATOM 1484 C CA . ARG A 1 185 ? -24.520 -0.337 9.766 1.00 95.12 185 ARG A CA 1
ATOM 1485 C C . ARG A 1 185 ? -24.050 1.082 9.464 1.00 95.12 185 ARG A C 1
ATOM 1487 O O . ARG A 1 185 ? -23.942 1.432 8.291 1.00 95.12 185 ARG A O 1
ATOM 1494 N N . THR A 1 186 ? -23.707 1.849 10.497 1.00 95.12 186 THR A N 1
ATOM 1495 C CA . THR A 1 186 ? -23.133 3.195 10.379 1.00 95.12 186 THR A CA 1
ATOM 1496 C C . THR A 1 186 ? -21.821 3.162 9.594 1.00 95.12 186 THR A C 1
ATOM 1498 O O . THR A 1 186 ? -21.637 3.950 8.666 1.00 95.12 186 THR A O 1
ATOM 1501 N N . PHE A 1 187 ? -20.941 2.201 9.883 1.00 95.56 187 PHE A N 1
ATOM 1502 C CA . PHE A 1 187 ? -19.681 2.036 9.167 1.00 95.56 187 PHE A CA 1
ATOM 1503 C C . PHE A 1 187 ? -19.892 1.769 7.668 1.00 95.56 187 PHE A C 1
ATOM 1505 O O . PHE A 1 187 ? -19.412 2.532 6.833 1.00 95.56 187 PHE A O 1
ATOM 1512 N N . PHE A 1 188 ? -20.641 0.723 7.306 1.00 95.94 188 PHE A N 1
ATOM 1513 C CA . PHE A 1 188 ? -20.791 0.325 5.901 1.00 95.94 188 PHE A CA 1
ATOM 1514 C C . PHE A 1 188 ? -21.707 1.247 5.086 1.00 95.94 188 PHE A C 1
ATOM 1516 O O . PHE A 1 188 ? -21.509 1.373 3.880 1.00 95.94 188 PHE A O 1
ATOM 1523 N N . SER A 1 189 ? -22.694 1.890 5.717 1.00 93.75 189 SER A N 1
ATOM 1524 C CA . SER A 1 189 ? -23.694 2.702 5.002 1.00 93.75 189 SER A CA 1
ATOM 1525 C C . SER A 1 189 ? -23.332 4.185 4.927 1.00 93.75 189 SER A C 1
ATOM 1527 O O . SER A 1 189 ? -23.809 4.867 4.027 1.00 93.75 189 SER A O 1
ATOM 1529 N N . ILE A 1 190 ? -22.518 4.694 5.860 1.00 93.50 190 ILE A N 1
ATOM 1530 C CA . ILE A 1 190 ? -22.224 6.131 5.976 1.00 93.50 190 ILE A CA 1
ATOM 1531 C C . ILE A 1 190 ? -20.720 6.378 5.888 1.00 93.50 190 ILE A C 1
ATOM 1533 O O . ILE A 1 190 ? -20.254 7.045 4.970 1.00 93.50 190 ILE A O 1
ATOM 1537 N N . VAL A 1 191 ? -19.944 5.805 6.806 1.00 94.50 191 VAL A N 1
ATOM 1538 C CA . VAL A 1 191 ? -18.508 6.104 6.949 1.00 94.50 191 VAL A CA 1
ATOM 1539 C C . VAL A 1 191 ? -17.725 5.656 5.717 1.00 94.50 191 VAL A C 1
ATOM 1541 O O . VAL A 1 191 ? -16.992 6.448 5.130 1.00 94.50 191 VAL A O 1
ATOM 1544 N N . LEU A 1 192 ? -17.894 4.399 5.304 1.00 93.88 192 LEU A N 1
ATOM 1545 C CA . LEU A 1 192 ? -17.156 3.816 4.189 1.00 93.88 192 LEU A CA 1
ATOM 1546 C C . LEU A 1 192 ? -17.494 4.496 2.843 1.00 93.88 192 LEU A C 1
ATOM 1548 O O . LEU A 1 192 ? -16.559 4.837 2.122 1.00 93.88 192 LEU A O 1
ATOM 1552 N N . PRO A 1 193 ? -18.768 4.777 2.488 1.00 92.56 193 PRO A N 1
ATOM 1553 C CA . PRO A 1 193 ? -19.098 5.492 1.252 1.00 92.56 193 PRO A CA 1
ATOM 1554 C C . PRO A 1 193 ? -18.630 6.948 1.207 1.00 92.56 193 PRO A C 1
ATOM 1556 O O . PRO A 1 193 ? -18.275 7.417 0.130 1.00 92.56 193 PRO A O 1
ATOM 1559 N N . LEU A 1 194 ? -18.609 7.645 2.349 1.00 92.25 194 LEU A N 1
ATOM 1560 C CA . LEU A 1 194 ? -18.066 9.006 2.452 1.00 92.25 194 LEU A CA 1
ATOM 1561 C C . LEU A 1 194 ? -16.532 9.044 2.390 1.00 92.25 194 LEU A C 1
ATOM 1563 O O . LEU A 1 194 ? -15.953 10.122 2.295 1.00 92.25 194 LEU A O 1
ATOM 1567 N N . SER A 1 195 ? -15.885 7.878 2.439 1.00 88.38 195 SER A N 1
ATOM 1568 C CA . SER A 1 195 ? -14.428 7.730 2.451 1.00 88.38 195 SER A CA 1
ATOM 1569 C C . SER A 1 195 ? -13.854 7.107 1.182 1.00 88.38 195 SER A C 1
ATOM 1571 O O . SER A 1 195 ? -12.785 6.498 1.230 1.00 88.38 195 SER A O 1
ATOM 1573 N N . LYS A 1 196 ? -14.590 7.210 0.075 1.00 75.25 196 LYS A N 1
ATOM 1574 C CA . LYS A 1 196 ? -14.139 6.774 -1.249 1.00 75.25 196 LYS A CA 1
ATOM 1575 C C . LYS A 1 196 ? -13.170 7.763 -1.882 1.00 75.25 196 LYS A C 1
ATOM 1577 O O . LYS A 1 196 ? -13.334 8.980 -1.647 1.00 75.25 196 LYS A O 1
#

Sequence (196 aa):
MAKKHNEISNTTNVILNIIFICYTIACIAPLLLVFIISITDEQTLIQNGYSFFPEKTSLAAYRFAFSESNVLKVAYLNTIFVTLIGTVLTVLVIALFAYPLSRKDFKYRNVFSFILFFTMLFSGGLVPWYFVCVRILHIKNTLIALFIPYLMSAWYVLIVRTFFTTSIPDSLIDSAKIDGSGEFRTFFSIVLPLSK